Protein AF-A0A6G1VI16-F1 (afdb_monomer_lite)

Sequence (214 aa):
MKAKNKLWDWCLRLEHHLCPDYCGVVDRRRVIAFVLLTLIEILIIPYHFLLFYIMKAWVGMLYNVVHTLALALLMYVVLKRKVVFKTGISLLYILVFVKLAIDSMLCLHYQGDRDNLSVMSNIFIMFILAITAQSQQLNRTAFGFTIALLPVVAVAISHTQISVLFFSIKAVLVGFLMILYVWLYNWEPVIIKELRQPKQMREEGTAHACRPEG

Structure (mmCIF, N/CA/C/O backbone):
data_AF-A0A6G1VI16-F1
#
_entry.id   AF-A0A6G1VI16-F1
#
loop_
_atom_site.group_PDB
_atom_site.id
_atom_site.type_symbol
_atom_site.label_atom_id
_atom_site.label_alt_id
_atom_site.label_comp_id
_atom_site.label_asym_id
_atom_site.label_entity_id
_atom_site.label_seq_id
_atom_site.pdbx_PDB_ins_code
_atom_site.Cartn_x
_atom_site.Cartn_y
_atom_site.Cartn_z
_atom_site.occupancy
_atom_site.B_iso_or_equiv
_atom_site.auth_seq_id
_atom_site.auth_comp_id
_atom_site.auth_asym_id
_atom_site.auth_atom_id
_atom_site.pdbx_PDB_model_num
ATOM 1 N N . MET A 1 1 ? -33.902 10.279 -3.840 1.00 46.41 1 MET A N 1
ATOM 2 C CA . MET A 1 1 ? -33.399 10.191 -2.444 1.00 46.41 1 MET A CA 1
ATOM 3 C C . MET A 1 1 ? -33.389 8.782 -1.815 1.00 46.41 1 MET A C 1
ATOM 5 O O . MET A 1 1 ? -32.808 8.635 -0.752 1.00 46.41 1 MET A O 1
ATOM 9 N N . LYS A 1 2 ? -33.926 7.719 -2.444 1.00 50.53 2 LYS A N 1
ATOM 10 C CA . LYS A 1 2 ? -34.078 6.380 -1.818 1.00 50.53 2 LYS A CA 1
ATOM 11 C C . LYS A 1 2 ? -32.814 5.488 -1.815 1.00 50.53 2 LYS A C 1
ATOM 13 O O . LYS A 1 2 ? -32.687 4.611 -0.969 1.00 50.53 2 LYS A O 1
ATOM 18 N N . ALA A 1 3 ? -31.866 5.714 -2.730 1.00 54.22 3 ALA A N 1
ATOM 19 C CA . ALA A 1 3 ? -30.634 4.916 -2.835 1.00 54.22 3 ALA A CA 1
ATOM 20 C C . ALA A 1 3 ? -29.579 5.260 -1.764 1.00 54.22 3 ALA A C 1
ATOM 22 O O . ALA A 1 3 ? -28.813 4.390 -1.357 1.00 54.22 3 ALA A O 1
ATOM 23 N N . LYS A 1 4 ? -29.582 6.507 -1.264 1.00 53.50 4 LYS A N 1
ATOM 24 C CA . LYS A 1 4 ? -28.600 7.002 -0.283 1.00 53.50 4 LYS A CA 1
ATOM 25 C C . LYS A 1 4 ? -28.688 6.252 1.058 1.00 53.50 4 LYS A C 1
ATOM 27 O O . LYS A 1 4 ? -27.658 6.009 1.673 1.00 53.50 4 LYS A O 1
ATOM 32 N N . ASN A 1 5 ? -29.884 5.792 1.446 1.00 66.00 5 ASN A N 1
ATOM 33 C CA . ASN A 1 5 ? -30.083 5.019 2.680 1.00 66.00 5 ASN A CA 1
ATOM 34 C C . ASN A 1 5 ? -29.615 3.559 2.574 1.00 66.00 5 ASN A C 1
ATOM 36 O O . ASN A 1 5 ? -29.102 3.022 3.545 1.00 66.00 5 ASN A O 1
ATOM 40 N N . LYS A 1 6 ? -29.735 2.907 1.408 1.00 74.75 6 LYS A N 1
ATOM 41 C CA . LYS A 1 6 ? -29.395 1.475 1.276 1.00 74.75 6 LYS A CA 1
ATOM 42 C C . LYS A 1 6 ? -27.896 1.194 1.371 1.00 74.75 6 LYS A C 1
ATOM 44 O O . LYS A 1 6 ? -27.511 0.176 1.938 1.00 74.75 6 LYS A O 1
ATOM 49 N N . LEU A 1 7 ? -27.074 2.071 0.793 1.00 69.94 7 LEU A N 1
ATOM 50 C CA . LEU A 1 7 ? -25.612 1.960 0.825 1.00 69.94 7 LEU A CA 1
ATOM 51 C C . LEU A 1 7 ? -25.086 2.205 2.243 1.00 69.94 7 LEU A C 1
ATOM 53 O O . LEU A 1 7 ? -24.240 1.463 2.733 1.00 69.94 7 LEU A O 1
ATOM 57 N N . TRP A 1 8 ? -25.663 3.201 2.917 1.00 73.50 8 TRP A N 1
ATOM 58 C CA . TRP A 1 8 ? -25.349 3.521 4.303 1.00 73.50 8 TRP A CA 1
ATOM 59 C C . TRP A 1 8 ? -25.714 2.377 5.258 1.00 73.50 8 TRP A C 1
ATOM 61 O O . TRP A 1 8 ? -24.870 1.941 6.035 1.00 73.50 8 TRP A O 1
ATOM 71 N N . ASP A 1 9 ? -26.912 1.805 5.121 1.00 79.25 9 ASP A N 1
ATOM 72 C CA . ASP A 1 9 ? -27.338 0.621 5.878 1.00 79.25 9 ASP A CA 1
ATOM 73 C C . ASP A 1 9 ? -26.429 -0.592 5.652 1.00 79.25 9 ASP A C 1
ATOM 75 O O . ASP A 1 9 ? -26.193 -1.384 6.563 1.00 79.25 9 ASP A O 1
ATOM 79 N N . TRP A 1 10 ? -25.933 -0.772 4.427 1.00 77.88 10 TRP A N 1
ATOM 80 C CA . TRP A 1 10 ? -24.995 -1.845 4.112 1.00 77.88 10 TRP A CA 1
ATOM 81 C C . TRP A 1 10 ? -23.644 -1.644 4.795 1.00 77.88 10 TRP A C 1
ATOM 83 O O . TRP A 1 10 ? -23.128 -2.598 5.373 1.00 77.88 10 TRP A O 1
ATOM 93 N N . CYS A 1 11 ? -23.109 -0.420 4.787 1.00 70.94 11 CYS A N 1
ATOM 94 C CA . CYS A 1 11 ? -21.898 -0.088 5.537 1.00 70.94 11 CYS A CA 1
ATOM 95 C C . CYS A 1 11 ? -22.078 -0.324 7.039 1.00 70.94 11 CYS A C 1
ATOM 97 O O . CYS A 1 11 ? -21.222 -0.962 7.639 1.00 70.94 11 CYS A O 1
ATOM 99 N N . LEU A 1 12 ? -23.196 0.115 7.628 1.00 74.19 12 LEU A N 1
ATOM 100 C CA . LEU A 1 12 ? -23.472 -0.076 9.057 1.00 74.19 12 LEU A CA 1
ATOM 101 C C . LEU A 1 12 ? -23.580 -1.559 9.433 1.00 74.19 12 LEU A C 1
ATOM 103 O O . LEU A 1 12 ? -23.006 -1.992 10.429 1.00 74.19 12 LEU A O 1
ATOM 107 N N . ARG A 1 13 ? -24.269 -2.368 8.617 1.00 80.06 13 ARG A N 1
ATOM 108 C CA . ARG A 1 13 ? -24.337 -3.823 8.834 1.00 80.06 13 ARG A CA 1
ATOM 109 C C . ARG A 1 13 ? -22.973 -4.492 8.698 1.00 80.06 13 ARG A C 1
ATOM 111 O O . ARG A 1 13 ? -22.668 -5.397 9.469 1.00 80.06 13 ARG A O 1
ATOM 118 N N . LEU A 1 14 ? -22.163 -4.065 7.730 1.00 78.25 14 LEU A N 1
ATOM 119 C CA . LEU A 1 14 ? -20.817 -4.597 7.528 1.00 78.25 14 LEU A CA 1
ATOM 120 C C . LEU A 1 14 ? -19.890 -4.230 8.696 1.00 78.25 14 LEU A C 1
ATOM 122 O O . LEU A 1 14 ? -19.159 -5.089 9.177 1.00 78.25 14 LEU A O 1
ATOM 126 N N . GLU A 1 15 ? -19.962 -2.989 9.175 1.00 74.62 15 GLU A N 1
ATOM 127 C CA . GLU A 1 15 ? -19.240 -2.507 10.356 1.00 74.62 15 GLU A CA 1
ATOM 128 C C . GLU A 1 15 ? -19.598 -3.336 11.592 1.00 74.62 15 GLU A C 1
ATOM 130 O O . GLU A 1 15 ? -18.706 -3.894 12.227 1.00 74.62 15 GLU A O 1
ATOM 135 N N . HIS A 1 16 ? -20.893 -3.510 11.869 1.00 76.12 16 HIS A N 1
ATOM 136 C CA . HIS A 1 16 ? -21.366 -4.283 13.018 1.00 76.12 16 HIS A CA 1
ATOM 137 C C . HIS A 1 16 ? -21.016 -5.776 12.917 1.00 76.12 16 HIS A C 1
ATOM 139 O O . HIS A 1 16 ? -20.741 -6.438 13.915 1.00 76.12 16 HIS A O 1
ATOM 145 N N . HIS A 1 17 ? -20.984 -6.327 11.699 1.00 78.62 17 HIS A N 1
ATOM 146 C CA . HIS A 1 17 ? -20.563 -7.710 11.478 1.00 78.62 17 HIS A CA 1
ATOM 147 C C . HIS A 1 17 ? -19.061 -7.900 11.711 1.00 78.62 17 HIS A C 1
ATOM 149 O O . HIS A 1 17 ? -18.672 -8.903 12.308 1.00 78.62 17 HIS A O 1
ATOM 155 N N . LEU A 1 18 ? -18.221 -6.966 11.254 1.00 72.44 18 LEU A N 1
ATOM 156 C CA . LEU A 1 18 ? -16.759 -7.045 11.371 1.00 72.44 18 LEU A CA 1
ATOM 157 C C . LEU A 1 18 ? -16.252 -6.709 12.783 1.00 72.44 18 LEU A C 1
ATOM 159 O O . LEU A 1 18 ? -15.295 -7.334 13.241 1.00 72.44 18 LEU A O 1
ATOM 163 N N . CYS A 1 19 ? -16.900 -5.767 13.469 1.00 68.31 19 CYS A N 1
ATOM 164 C CA . CYS A 1 19 ? -16.563 -5.309 14.816 1.00 68.31 19 CYS A CA 1
ATOM 165 C C . CYS A 1 19 ? -17.825 -5.291 15.702 1.00 68.31 19 CYS A C 1
ATOM 167 O O . CYS A 1 19 ? -18.459 -4.242 15.820 1.00 68.31 19 CYS A O 1
ATOM 169 N N . PRO A 1 20 ? -18.196 -6.428 16.326 1.00 64.44 20 PRO A N 1
ATOM 170 C CA . PRO A 1 20 ? -19.338 -6.477 17.241 1.00 64.44 20 PRO A CA 1
ATOM 171 C C . PRO A 1 20 ? -19.084 -5.672 18.527 1.00 64.44 20 PRO A C 1
ATOM 173 O O . PRO A 1 20 ? -19.964 -4.943 18.975 1.00 64.44 20 PRO A O 1
ATOM 176 N N . ASP A 1 21 ? -17.857 -5.726 19.053 1.00 61.97 21 ASP A N 1
ATOM 177 C CA . ASP A 1 21 ? -17.433 -5.032 20.275 1.00 61.97 21 ASP A CA 1
ATOM 178 C C . ASP A 1 21 ? -16.697 -3.733 19.915 1.00 61.97 21 ASP A C 1
ATOM 180 O O . ASP A 1 21 ? -15.473 -3.625 19.986 1.00 61.97 21 ASP A O 1
ATOM 184 N N . TYR A 1 22 ? -17.440 -2.756 19.399 1.00 61.38 22 TYR A N 1
ATOM 185 C CA . TYR A 1 22 ? -16.880 -1.487 18.940 1.00 61.38 22 TYR A CA 1
ATOM 186 C C . TYR A 1 22 ? -16.333 -0.656 20.118 1.00 61.38 22 TYR A C 1
ATOM 188 O O . TYR A 1 22 ? -17.096 -0.226 20.981 1.00 61.38 22 TYR A O 1
ATOM 196 N N . CYS A 1 23 ? -15.025 -0.368 20.129 1.00 58.72 23 CYS A N 1
ATOM 197 C CA . CYS A 1 23 ? -14.356 0.308 21.252 1.00 58.72 23 CYS A CA 1
ATOM 198 C C . CYS A 1 23 ? -13.866 1.743 20.966 1.00 58.72 23 CYS A C 1
ATOM 200 O O . CYS A 1 23 ? -13.265 2.355 21.847 1.00 58.72 23 CYS A O 1
ATOM 202 N N . GLY A 1 24 ? -14.101 2.324 19.779 1.00 71.25 24 GLY A N 1
ATOM 203 C CA . GLY A 1 24 ? -13.793 3.744 19.543 1.00 71.25 24 GLY A CA 1
ATOM 204 C C . GLY A 1 24 ? -13.399 4.139 18.117 1.00 71.25 24 GLY A C 1
ATOM 205 O O . GLY A 1 24 ? -13.547 3.394 17.151 1.00 71.25 24 GLY A O 1
ATOM 206 N N . VAL A 1 25 ? -12.873 5.364 17.980 1.00 74.12 25 VAL A N 1
ATOM 207 C CA . VAL A 1 25 ? -12.578 6.025 16.688 1.00 74.12 25 VAL A CA 1
ATOM 208 C C . VAL A 1 25 ? -11.552 5.260 15.836 1.00 74.12 25 VAL A C 1
ATOM 210 O O . VAL A 1 25 ? -11.606 5.320 14.606 1.00 74.12 25 VAL A O 1
ATOM 213 N N . VAL A 1 26 ? -10.621 4.535 16.463 1.00 75.81 26 VAL A N 1
ATOM 214 C CA . VAL A 1 26 ? -9.567 3.782 15.759 1.00 75.81 26 VAL A CA 1
ATOM 215 C C . VAL A 1 26 ? -10.147 2.584 15.001 1.00 75.81 26 VAL A C 1
ATOM 217 O O . VAL A 1 26 ? -9.768 2.360 13.851 1.00 75.81 26 VAL A O 1
ATOM 220 N N . ASP A 1 27 ? -11.101 1.853 15.581 1.00 77.62 27 ASP A N 1
ATOM 221 C CA . ASP A 1 27 ? -11.707 0.686 14.928 1.00 77.62 27 ASP A CA 1
ATOM 222 C C . ASP A 1 27 ? -12.559 1.083 13.720 1.00 77.62 27 ASP A C 1
ATOM 224 O O . ASP A 1 27 ? -12.454 0.462 12.661 1.00 77.62 27 ASP A O 1
ATOM 228 N N . ARG A 1 28 ? -13.266 2.215 13.797 1.00 78.50 28 ARG A N 1
ATOM 229 C CA . ARG A 1 28 ? -13.963 2.796 12.638 1.00 78.50 28 ARG A CA 1
ATOM 230 C C . ARG A 1 28 ? -13.025 3.102 11.479 1.00 78.50 28 ARG A C 1
ATOM 232 O O . ARG A 1 28 ? -13.334 2.807 10.326 1.00 78.50 28 ARG A O 1
ATOM 239 N N . ARG A 1 29 ? -11.854 3.680 11.773 1.00 83.12 29 ARG A N 1
ATOM 240 C CA . ARG A 1 29 ? -10.831 3.959 10.752 1.00 83.12 29 ARG A CA 1
ATOM 241 C C . ARG A 1 29 ? -10.332 2.670 10.100 1.00 83.12 29 ARG A C 1
ATOM 243 O O . ARG A 1 29 ? -10.111 2.672 8.893 1.00 83.12 29 ARG A O 1
ATOM 250 N N . ARG A 1 30 ? -10.194 1.579 10.864 1.00 87.50 30 ARG A N 1
ATOM 251 C CA . ARG A 1 30 ? -9.801 0.260 10.336 1.00 87.50 30 ARG A CA 1
ATOM 252 C C . ARG A 1 30 ? -10.874 -0.323 9.415 1.00 87.50 30 ARG A C 1
ATOM 254 O O . ARG A 1 30 ? -10.527 -0.803 8.342 1.00 87.50 30 ARG A O 1
ATOM 261 N N . VAL A 1 31 ? -12.155 -0.241 9.785 1.00 85.50 31 VAL A N 1
ATOM 262 C CA . VAL A 1 31 ? -13.273 -0.712 8.942 1.00 85.50 31 VAL A CA 1
ATOM 263 C C . VAL A 1 31 ? -13.347 0.070 7.634 1.00 85.50 31 VAL A C 1
ATOM 265 O O . VAL A 1 31 ? -13.375 -0.530 6.561 1.00 85.50 31 VAL A O 1
ATOM 268 N N . ILE A 1 32 ? -13.308 1.404 7.702 1.00 85.56 32 ILE A N 1
ATOM 269 C CA . ILE A 1 32 ? -13.338 2.259 6.507 1.00 85.56 32 ILE A CA 1
ATOM 270 C C . ILE A 1 32 ? -12.142 1.955 5.597 1.00 85.56 32 ILE A C 1
ATOM 272 O O . ILE A 1 32 ? -12.316 1.789 4.391 1.00 85.56 32 ILE A O 1
ATOM 276 N N . ALA A 1 33 ? -10.939 1.843 6.165 1.00 88.31 33 ALA A N 1
ATOM 277 C CA . ALA A 1 33 ? -9.745 1.533 5.390 1.00 88.31 33 ALA A CA 1
ATOM 278 C C . ALA A 1 33 ? -9.799 0.140 4.760 1.00 88.31 33 ALA A C 1
ATOM 280 O O . ALA A 1 33 ? -9.419 0.002 3.605 1.00 88.31 33 ALA A O 1
ATOM 281 N N . PHE A 1 34 ? -10.313 -0.867 5.474 1.00 89.88 34 PHE A N 1
ATOM 282 C CA . PHE A 1 34 ? -10.515 -2.207 4.926 1.00 89.88 34 PHE A CA 1
ATOM 283 C C . PHE A 1 34 ? -11.408 -2.161 3.685 1.00 89.88 34 PHE A C 1
ATOM 285 O O . PHE A 1 34 ? -11.000 -2.605 2.619 1.00 89.88 34 PHE A O 1
ATOM 292 N N . VAL A 1 35 ? -12.590 -1.548 3.797 1.00 88.31 35 VAL A N 1
ATOM 293 C CA . VAL A 1 35 ? -13.549 -1.464 2.686 1.00 88.31 35 VAL A CA 1
ATOM 294 C C . VAL A 1 35 ? -12.960 -0.709 1.495 1.00 88.31 35 VAL A C 1
ATOM 296 O O . VAL A 1 35 ? -13.017 -1.201 0.369 1.00 88.31 35 VAL A O 1
ATOM 299 N N . LEU A 1 36 ? -12.380 0.472 1.727 1.00 89.00 36 LEU A N 1
ATOM 300 C CA . LEU A 1 36 ? -11.823 1.294 0.652 1.00 89.00 36 LEU A CA 1
ATOM 301 C C . LEU A 1 36 ? -10.627 0.623 -0.021 1.00 89.00 36 LEU A C 1
ATOM 303 O O . LEU A 1 36 ? -10.551 0.622 -1.246 1.00 89.00 36 LEU A O 1
ATOM 307 N N . LEU A 1 37 ? -9.719 0.026 0.752 1.00 91.38 37 LEU A N 1
ATOM 308 C CA . LEU A 1 37 ? -8.539 -0.624 0.196 1.00 91.38 37 LEU A CA 1
ATOM 309 C C . LEU A 1 37 ? -8.913 -1.874 -0.605 1.00 91.38 37 LEU A C 1
ATOM 311 O O . LEU A 1 37 ? -8.389 -2.075 -1.695 1.00 91.38 37 LEU A O 1
ATOM 315 N N . THR A 1 38 ? -9.874 -2.670 -0.128 1.00 90.38 38 THR A N 1
ATOM 316 C CA . THR A 1 38 ? -10.411 -3.792 -0.906 1.00 90.38 38 THR A CA 1
ATOM 317 C C . THR A 1 38 ? -11.058 -3.317 -2.210 1.00 90.38 38 THR A C 1
ATOM 319 O O . THR A 1 38 ? -10.834 -3.930 -3.250 1.00 90.38 38 THR A O 1
ATOM 322 N N . LEU A 1 39 ? -11.839 -2.231 -2.189 1.00 90.06 39 LEU A N 1
ATOM 323 C CA . LEU A 1 39 ? -12.447 -1.677 -3.406 1.00 90.06 39 LEU A CA 1
ATOM 324 C C . LEU A 1 39 ? -11.392 -1.197 -4.406 1.00 90.06 39 LEU A C 1
ATOM 326 O O . LEU A 1 39 ? -11.505 -1.486 -5.596 1.00 90.06 39 LEU A O 1
ATOM 330 N N . ILE A 1 40 ? -10.364 -0.497 -3.924 1.00 91.19 40 ILE A N 1
ATOM 331 C CA . ILE A 1 40 ? -9.232 -0.060 -4.745 1.00 91.19 40 ILE A CA 1
ATOM 332 C C . ILE A 1 40 ? -8.547 -1.274 -5.382 1.00 91.19 40 ILE A C 1
ATOM 334 O O . ILE A 1 40 ? -8.348 -1.287 -6.593 1.00 91.19 40 ILE A O 1
ATOM 338 N N . GLU A 1 41 ? -8.259 -2.325 -4.613 1.00 92.75 41 GLU A N 1
ATOM 339 C CA . GLU A 1 41 ? -7.639 -3.543 -5.143 1.00 92.75 41 GLU A CA 1
ATOM 340 C C . GLU A 1 41 ? -8.494 -4.223 -6.218 1.00 92.75 41 GLU A C 1
ATOM 342 O O . GLU A 1 41 ? -7.975 -4.599 -7.268 1.00 92.75 41 GLU A O 1
ATOM 347 N N . ILE A 1 42 ? -9.811 -4.318 -6.013 1.00 90.62 42 ILE A N 1
ATOM 348 C CA . ILE A 1 42 ? -10.741 -4.885 -7.004 1.00 90.62 42 ILE A CA 1
ATOM 349 C C . ILE A 1 42 ? -10.702 -4.104 -8.329 1.00 90.62 42 ILE A C 1
ATOM 351 O O . ILE A 1 42 ? -10.861 -4.708 -9.387 1.00 90.62 42 ILE A O 1
ATOM 355 N N . LEU A 1 43 ? -10.469 -2.787 -8.295 1.00 90.44 43 LEU A N 1
ATOM 356 C CA . LEU A 1 43 ? -10.331 -1.953 -9.496 1.00 90.44 43 LEU A CA 1
ATOM 357 C C . LEU A 1 43 ? -8.933 -2.045 -10.127 1.00 90.44 43 LEU A C 1
ATOM 359 O O . LEU A 1 43 ? -8.801 -2.043 -11.349 1.00 90.44 43 LEU A O 1
ATOM 363 N N . ILE A 1 44 ? -7.884 -2.138 -9.310 1.00 89.81 44 ILE A N 1
ATOM 364 C CA . ILE A 1 44 ? -6.487 -2.142 -9.761 1.00 89.81 44 ILE A CA 1
ATOM 365 C C . ILE A 1 44 ? -6.071 -3.496 -10.354 1.00 89.81 44 ILE A C 1
ATOM 367 O O . ILE A 1 44 ? -5.280 -3.536 -11.300 1.00 89.81 44 ILE A O 1
ATOM 371 N N . ILE A 1 45 ? -6.581 -4.611 -9.827 1.00 92.06 45 ILE A N 1
ATOM 372 C CA . ILE A 1 45 ? -6.299 -5.966 -10.328 1.00 92.06 45 ILE A CA 1
ATOM 373 C C . ILE A 1 45 ? -6.605 -6.127 -11.830 1.00 92.06 45 ILE A C 1
ATOM 375 O O . ILE A 1 45 ? -5.702 -6.552 -12.556 1.00 92.06 45 ILE A O 1
ATOM 379 N N . PRO A 1 46 ? -7.809 -5.797 -12.346 1.00 90.56 46 PRO A N 1
ATOM 380 C CA . PRO A 1 46 ? -8.108 -5.944 -13.770 1.00 90.56 46 PRO A CA 1
ATOM 381 C C . PRO A 1 46 ? -7.261 -5.010 -14.639 1.00 90.56 46 PRO A C 1
ATOM 383 O O . PRO A 1 46 ? -6.850 -5.404 -15.729 1.00 90.56 46 PRO A O 1
ATOM 386 N N . TYR A 1 47 ? -6.933 -3.813 -14.142 1.00 88.75 47 TYR A N 1
ATOM 387 C CA . TYR A 1 47 ? -6.000 -2.912 -14.817 1.00 88.75 47 TYR A CA 1
ATOM 388 C C . TYR A 1 47 ? -4.614 -3.556 -14.993 1.00 88.75 47 TYR A C 1
ATOM 390 O O . TYR A 1 47 ? -4.094 -3.582 -16.106 1.00 88.75 47 TYR A O 1
ATOM 398 N N . HIS A 1 48 ? -4.049 -4.157 -13.937 1.00 87.94 48 HIS A N 1
ATOM 399 C CA . HIS A 1 48 ? -2.757 -4.853 -14.020 1.00 87.94 48 HIS A CA 1
ATOM 400 C C . HIS A 1 48 ? -2.814 -6.091 -14.922 1.00 87.94 48 HIS A C 1
ATOM 402 O O . HIS A 1 48 ? -1.857 -6.364 -15.641 1.00 87.94 48 HIS A O 1
ATOM 408 N N . PHE A 1 49 ? -3.941 -6.813 -14.949 1.00 88.31 49 PHE A N 1
ATOM 409 C CA . PHE A 1 49 ? -4.138 -7.918 -15.892 1.00 88.31 49 PHE A CA 1
ATOM 410 C C . PHE A 1 49 ? -4.046 -7.436 -17.338 1.00 88.31 49 PHE A C 1
ATOM 412 O O . PHE A 1 49 ? -3.307 -8.021 -18.126 1.00 88.31 49 PHE A O 1
ATOM 419 N N . LEU A 1 50 ? -4.759 -6.358 -17.675 1.00 88.38 50 LEU A N 1
ATOM 420 C CA . LEU A 1 50 ? -4.725 -5.773 -19.013 1.00 88.38 50 LEU A CA 1
ATOM 421 C C . LEU A 1 50 ? -3.312 -5.287 -19.367 1.00 88.38 50 LEU A C 1
ATOM 423 O O . LEU A 1 50 ? -2.812 -5.570 -20.454 1.00 88.38 50 LEU A O 1
ATOM 427 N N . LEU A 1 51 ? -2.656 -4.596 -18.433 1.00 86.06 51 LEU A N 1
ATOM 428 C CA . LEU A 1 51 ? -1.319 -4.044 -18.618 1.00 86.06 51 LEU A CA 1
ATOM 429 C C . LEU A 1 51 ? -0.281 -5.146 -18.884 1.00 86.06 51 LEU A C 1
ATOM 431 O O . LEU A 1 51 ? 0.413 -5.102 -19.900 1.00 86.06 51 LEU A O 1
ATOM 435 N N . PHE A 1 52 ? -0.215 -6.184 -18.045 1.00 87.19 52 PHE A N 1
ATOM 436 C CA . PHE A 1 52 ? 0.718 -7.297 -18.252 1.00 87.19 52 PHE A CA 1
ATOM 437 C C . PHE A 1 52 ? 0.385 -8.139 -19.489 1.00 87.19 52 PHE A C 1
ATOM 439 O O . PHE A 1 52 ? 1.302 -8.646 -20.139 1.00 87.19 52 PHE A O 1
ATOM 446 N N . TYR A 1 53 ? -0.897 -8.252 -19.851 1.00 87.12 53 TYR A N 1
ATOM 447 C CA . TYR A 1 53 ? -1.318 -8.900 -21.091 1.00 87.12 53 TYR A CA 1
ATOM 448 C C . TYR A 1 53 ? -0.791 -8.155 -22.327 1.00 87.12 53 TYR A C 1
ATOM 450 O O . TYR A 1 53 ? -0.176 -8.773 -23.197 1.00 87.12 53 TYR A O 1
ATOM 458 N N . ILE A 1 54 ? -0.951 -6.826 -22.379 1.00 87.31 54 ILE A N 1
ATOM 459 C CA . ILE A 1 54 ? -0.446 -5.982 -23.478 1.00 87.31 54 ILE A CA 1
ATOM 460 C C . ILE A 1 54 ? 1.084 -6.059 -23.566 1.00 87.31 54 ILE A C 1
ATOM 462 O O . ILE A 1 54 ? 1.636 -6.181 -24.660 1.00 87.31 54 ILE A O 1
ATOM 466 N N . MET A 1 55 ? 1.774 -6.054 -22.422 1.00 83.94 55 MET A N 1
ATOM 467 C CA . MET A 1 55 ? 3.236 -6.169 -22.362 1.00 83.94 55 MET A CA 1
ATOM 468 C C . MET A 1 55 ? 3.763 -7.590 -22.622 1.00 83.94 55 MET A C 1
ATOM 470 O O . MET A 1 55 ? 4.976 -7.789 -22.631 1.00 83.94 55 MET A O 1
ATOM 474 N N . LYS A 1 56 ? 2.889 -8.590 -22.821 1.00 85.69 56 LYS A N 1
ATOM 475 C CA . LYS A 1 56 ? 3.253 -10.017 -22.950 1.00 85.69 56 LYS A CA 1
ATOM 476 C C . LYS A 1 56 ? 4.124 -10.525 -21.786 1.00 85.69 56 LYS A C 1
ATOM 478 O O . LYS A 1 56 ? 4.935 -11.438 -21.947 1.00 85.69 56 LYS A O 1
ATOM 483 N N . ALA A 1 57 ? 3.947 -9.945 -20.600 1.00 86.19 57 ALA A N 1
ATOM 484 C CA . ALA A 1 57 ? 4.721 -10.242 -19.401 1.00 86.19 57 ALA A CA 1
ATOM 485 C C . ALA A 1 57 ? 4.047 -11.363 -18.593 1.00 86.19 57 ALA A C 1
ATOM 487 O O . ALA A 1 57 ? 3.296 -11.122 -17.646 1.00 86.19 57 ALA A O 1
ATOM 488 N N . TRP A 1 58 ? 4.321 -12.615 -18.969 1.00 86.81 58 TRP A N 1
ATOM 489 C CA . TRP A 1 58 ? 3.712 -13.803 -18.352 1.00 86.81 58 TRP A CA 1
ATOM 490 C C . TRP A 1 58 ? 3.977 -13.924 -16.848 1.00 86.81 58 TRP A C 1
ATOM 492 O O . TRP A 1 58 ? 3.091 -14.330 -16.097 1.00 86.81 58 TRP A O 1
ATOM 502 N N . VAL A 1 59 ? 5.169 -13.524 -16.395 1.00 87.75 59 VAL A N 1
ATOM 503 C CA . VAL A 1 59 ? 5.531 -13.535 -14.970 1.00 87.75 59 VAL A CA 1
ATOM 504 C C . VAL A 1 59 ? 4.664 -12.545 -14.184 1.00 87.75 59 VAL A C 1
ATOM 506 O O . VAL A 1 59 ? 4.104 -12.913 -13.154 1.00 87.75 59 VAL A O 1
ATOM 509 N N . GLY A 1 60 ? 4.472 -11.324 -14.698 1.00 87.31 60 GLY A N 1
ATOM 510 C CA . GLY A 1 60 ? 3.592 -10.323 -14.081 1.00 87.31 60 GLY A CA 1
ATOM 511 C C . GLY A 1 60 ? 2.132 -10.783 -14.009 1.00 87.31 60 GLY A C 1
ATOM 512 O O . GLY A 1 60 ? 1.474 -10.617 -12.982 1.00 87.31 60 GLY A O 1
ATOM 513 N N . MET A 1 61 ? 1.641 -11.463 -15.053 1.00 88.69 61 MET A N 1
ATOM 514 C CA . MET A 1 61 ? 0.303 -12.068 -15.031 1.00 88.69 61 MET A CA 1
ATOM 515 C C . MET A 1 61 ? 0.154 -13.124 -13.931 1.00 88.69 61 MET A C 1
ATOM 517 O O . MET A 1 61 ? -0.848 -13.111 -13.217 1.00 88.69 61 MET A O 1
ATOM 521 N N . LEU A 1 62 ? 1.140 -14.013 -13.761 1.00 91.38 62 LEU A N 1
ATOM 522 C CA . LEU A 1 62 ? 1.117 -15.033 -12.709 1.00 91.38 62 LEU A CA 1
ATOM 523 C C . LEU A 1 62 ? 1.037 -14.390 -11.315 1.00 91.38 62 LEU A C 1
ATOM 525 O O . LEU A 1 62 ? 0.200 -14.789 -10.506 1.00 91.38 62 LEU A O 1
ATOM 529 N N . TYR A 1 63 ? 1.853 -13.364 -11.050 1.00 92.06 63 TYR A N 1
ATOM 530 C CA . TYR A 1 63 ? 1.806 -12.627 -9.784 1.00 92.06 63 TYR A CA 1
ATOM 531 C C . TYR A 1 63 ? 0.436 -11.997 -9.536 1.00 92.06 63 TYR A C 1
ATOM 533 O O . TYR A 1 63 ? -0.086 -12.095 -8.426 1.00 92.06 63 TYR A O 1
ATOM 541 N N . ASN A 1 64 ? -0.187 -11.418 -10.563 1.00 92.44 64 ASN A N 1
ATOM 542 C CA . ASN A 1 64 ? -1.508 -10.816 -10.416 1.00 92.44 64 ASN A CA 1
ATOM 543 C C . ASN A 1 64 ? -2.606 -11.868 -10.149 1.00 92.44 64 ASN A C 1
ATOM 545 O O . ASN A 1 64 ? -3.505 -11.624 -9.342 1.00 92.44 64 ASN A O 1
ATOM 549 N N . VAL A 1 65 ? -2.513 -13.068 -10.743 1.00 93.69 65 VAL A N 1
ATOM 550 C CA . VAL A 1 65 ? -3.395 -14.209 -10.413 1.00 93.69 65 VAL A CA 1
ATOM 551 C C . VAL A 1 65 ? -3.210 -14.627 -8.955 1.00 93.69 65 VAL A C 1
ATOM 553 O O . VAL A 1 65 ? -4.191 -14.717 -8.217 1.00 93.69 65 VAL A O 1
ATOM 556 N N . VAL A 1 66 ? -1.966 -14.845 -8.520 1.00 95.38 66 VAL A N 1
ATOM 557 C CA . VAL A 1 66 ? -1.650 -15.252 -7.141 1.00 95.38 66 VAL A CA 1
ATOM 558 C C . VAL A 1 66 ? -2.150 -14.210 -6.141 1.00 95.38 66 VAL A C 1
ATOM 560 O O . VAL A 1 66 ? -2.791 -14.566 -5.153 1.00 95.38 66 VAL A O 1
ATOM 563 N N . HIS A 1 67 ? -1.936 -12.924 -6.422 1.00 95.00 67 HIS A N 1
ATOM 564 C CA . HIS A 1 67 ? -2.433 -11.824 -5.599 1.00 95.00 67 HIS A CA 1
ATOM 565 C C . HIS A 1 67 ? -3.961 -11.806 -5.517 1.00 95.00 67 HIS A C 1
ATOM 567 O O . HIS A 1 67 ? -4.521 -11.644 -4.435 1.00 95.00 67 HIS A O 1
ATOM 573 N N . THR A 1 68 ? -4.648 -12.033 -6.638 1.00 95.12 68 THR A N 1
ATOM 574 C CA . THR A 1 68 ? -6.117 -12.102 -6.680 1.00 95.12 68 THR A CA 1
ATOM 575 C C . THR A 1 68 ? -6.644 -13.250 -5.820 1.00 95.12 68 THR A C 1
ATOM 577 O O . THR A 1 68 ? -7.586 -13.065 -5.049 1.00 95.12 68 THR A O 1
ATOM 580 N N . LEU A 1 69 ? -6.017 -14.428 -5.903 1.00 96.38 69 LEU A N 1
ATOM 581 C CA . LEU A 1 69 ? -6.373 -15.584 -5.077 1.00 96.38 69 LEU A CA 1
ATOM 582 C C . LEU A 1 69 ? -6.115 -15.318 -3.588 1.00 96.38 69 LEU A C 1
ATOM 584 O O . LEU A 1 69 ? -6.970 -15.618 -2.754 1.00 96.38 69 LEU A O 1
ATOM 588 N N . ALA A 1 70 ? -4.974 -14.713 -3.253 1.00 96.25 70 ALA A N 1
ATOM 589 C CA . ALA A 1 70 ? -4.636 -14.337 -1.884 1.00 96.25 70 ALA A CA 1
ATOM 590 C C . ALA A 1 70 ? -5.622 -13.304 -1.314 1.00 96.25 70 ALA A C 1
ATOM 592 O O . ALA A 1 70 ? -6.084 -13.459 -0.182 1.00 96.25 70 ALA A O 1
ATOM 593 N N . LEU A 1 71 ? -6.009 -12.299 -2.108 1.00 95.81 71 LEU A N 1
ATOM 594 C CA . LEU A 1 71 ? -7.019 -11.313 -1.728 1.00 95.81 71 LEU A CA 1
ATOM 595 C C . LEU A 1 71 ? -8.378 -11.980 -1.502 1.00 95.81 71 LEU A C 1
ATOM 597 O O . LEU A 1 71 ? -9.013 -11.735 -0.480 1.00 95.81 71 LEU A O 1
ATOM 601 N N . ALA A 1 72 ? -8.817 -12.855 -2.409 1.00 95.31 72 ALA A N 1
ATOM 602 C CA . ALA A 1 72 ? -10.085 -13.568 -2.273 1.00 95.31 72 ALA A CA 1
ATOM 603 C C . ALA A 1 72 ? -10.121 -14.442 -1.007 1.00 95.31 72 ALA A C 1
ATOM 605 O O . ALA A 1 72 ? -11.102 -14.408 -0.259 1.00 95.31 72 ALA A O 1
ATOM 606 N N . LEU A 1 73 ? -9.036 -15.173 -0.725 1.00 96.00 73 LEU A N 1
ATOM 607 C CA . LEU A 1 73 ? -8.896 -15.973 0.492 1.00 96.00 73 LEU A CA 1
ATOM 608 C C . LEU A 1 73 ? -8.931 -15.096 1.747 1.00 96.00 73 LEU A C 1
ATOM 610 O O . LEU A 1 73 ? -9.639 -15.415 2.703 1.00 96.00 73 LEU A O 1
ATOM 614 N N . LEU A 1 74 ? -8.201 -13.979 1.743 1.00 94.88 74 LEU A N 1
ATOM 615 C CA . LEU A 1 74 ? -8.185 -13.037 2.856 1.00 94.88 74 LEU A CA 1
ATOM 616 C C . LEU A 1 74 ? -9.583 -12.465 3.115 1.00 94.88 74 LEU A C 1
ATOM 618 O O . LEU A 1 74 ? -10.051 -12.484 4.254 1.00 94.88 74 LEU A O 1
ATOM 622 N N . MET A 1 75 ? -10.276 -12.021 2.064 1.00 93.25 75 MET A N 1
ATOM 623 C CA . MET A 1 75 ? -11.647 -11.523 2.166 1.00 93.25 75 MET A CA 1
ATOM 624 C C . MET A 1 75 ? -12.579 -12.589 2.733 1.00 93.25 75 MET A C 1
ATOM 626 O O . MET A 1 75 ? -13.354 -12.300 3.642 1.00 93.25 75 MET A O 1
ATOM 630 N N . TYR A 1 76 ? -12.473 -13.833 2.264 1.00 93.44 76 TYR A N 1
ATOM 631 C CA . TYR A 1 76 ? -13.257 -14.945 2.792 1.00 93.44 76 TYR A CA 1
ATOM 632 C C . TYR A 1 76 ? -13.015 -15.161 4.294 1.00 93.44 76 TYR A C 1
ATOM 634 O O . TYR A 1 76 ? -13.965 -15.224 5.076 1.00 93.44 76 TYR A O 1
ATOM 642 N N . VAL A 1 77 ? -11.749 -15.231 4.710 1.00 94.12 77 VAL A N 1
ATOM 643 C CA . VAL A 1 77 ? -11.339 -15.481 6.099 1.00 94.12 77 VAL A CA 1
ATOM 644 C C . VAL A 1 77 ? -11.779 -14.348 7.037 1.00 94.12 77 VAL A C 1
ATOM 646 O O . VAL A 1 77 ? -12.282 -14.624 8.132 1.00 94.12 77 VAL A O 1
ATOM 649 N N . VAL A 1 78 ? -11.675 -13.088 6.601 1.00 91.06 78 VAL A N 1
ATOM 650 C CA . VAL A 1 78 ? -12.122 -11.913 7.370 1.00 91.06 78 VAL A CA 1
ATOM 651 C C . VAL A 1 78 ? -13.649 -11.837 7.447 1.00 91.06 78 VAL A C 1
ATOM 653 O O . VAL A 1 78 ? -14.197 -11.704 8.540 1.00 91.06 78 VAL A O 1
ATOM 656 N N . LEU A 1 79 ? -14.362 -11.998 6.327 1.00 88.69 79 LEU A N 1
ATOM 657 C CA . LEU A 1 79 ? -15.831 -11.929 6.293 1.00 88.69 79 LEU A CA 1
ATOM 658 C C . LEU A 1 79 ? -16.493 -13.074 7.075 1.00 88.69 79 LEU A C 1
ATOM 660 O O . LEU A 1 79 ? -17.550 -12.887 7.680 1.00 88.69 79 LEU A O 1
ATOM 664 N N . LYS A 1 80 ? -15.866 -14.256 7.110 1.00 90.75 80 LYS A N 1
ATOM 665 C CA . LYS A 1 80 ? -16.296 -15.389 7.946 1.00 90.75 80 LYS A CA 1
ATOM 666 C C . LYS A 1 80 ? -15.840 -15.285 9.404 1.00 90.75 80 LYS A C 1
ATOM 668 O O . LYS A 1 80 ? -16.111 -16.213 10.164 1.00 90.75 80 LYS A O 1
ATOM 673 N N . ARG A 1 81 ? -15.167 -14.194 9.798 1.00 85.25 81 ARG A N 1
ATOM 674 C CA . ARG A 1 81 ? -14.621 -13.976 11.149 1.00 85.25 81 ARG A CA 1
ATOM 675 C C . ARG A 1 81 ? -13.748 -15.134 11.644 1.00 85.25 81 ARG A C 1
ATOM 677 O O . ARG A 1 81 ? -13.733 -15.455 12.826 1.00 85.25 81 ARG A O 1
ATOM 684 N N . LYS A 1 82 ? -13.018 -15.788 10.734 1.00 88.00 82 LYS A N 1
ATOM 685 C CA . LYS A 1 82 ? -12.056 -16.847 11.086 1.00 88.00 82 LYS A CA 1
ATOM 686 C C . LYS A 1 82 ? -10.759 -16.275 11.670 1.00 88.00 82 LYS A C 1
ATOM 688 O O . LYS A 1 82 ? -9.987 -17.014 12.268 1.00 88.00 82 LYS A O 1
ATOM 693 N N . VAL A 1 83 ? -10.536 -14.971 11.509 1.00 88.81 83 VAL A N 1
ATOM 694 C CA . VAL A 1 83 ? -9.425 -14.210 12.090 1.00 88.81 83 VAL A CA 1
ATOM 695 C C . VAL A 1 83 ? -9.951 -12.956 12.779 1.00 88.81 83 VAL A C 1
ATOM 697 O O . VAL A 1 83 ? -10.985 -12.412 12.389 1.00 88.81 83 VAL A O 1
ATOM 700 N N . VAL A 1 84 ? -9.206 -12.465 13.772 1.00 87.75 84 VAL A N 1
ATOM 701 C CA . VAL A 1 84 ? -9.469 -11.169 14.413 1.00 87.75 84 VAL A CA 1
ATOM 702 C C . VAL A 1 84 ? -9.380 -10.060 13.363 1.00 87.75 84 VAL A C 1
ATOM 704 O O . VAL A 1 84 ? -8.425 -10.027 12.585 1.00 87.75 84 VAL A O 1
ATOM 707 N N . PHE A 1 85 ? -10.331 -9.120 13.356 1.00 86.50 85 PHE A N 1
ATOM 708 C CA . PHE A 1 85 ? -10.389 -8.059 12.344 1.00 86.50 85 PHE A CA 1
ATOM 709 C C . PHE A 1 85 ? -9.094 -7.232 12.271 1.00 86.50 85 PHE A C 1
ATOM 711 O O . PHE A 1 85 ? -8.595 -6.968 11.179 1.00 86.50 85 PHE A O 1
ATOM 718 N N . LYS A 1 86 ? -8.479 -6.925 13.425 1.00 87.00 86 LYS A N 1
ATOM 719 C CA . LYS A 1 86 ? -7.161 -6.267 13.517 1.00 87.00 86 LYS A CA 1
ATOM 720 C C . LYS A 1 86 ? -6.070 -7.021 12.741 1.00 87.00 86 LYS A C 1
ATOM 722 O O . LYS A 1 86 ? -5.244 -6.399 12.076 1.00 87.00 86 LYS A O 1
ATOM 727 N N . THR A 1 87 ? -6.080 -8.351 12.798 1.00 89.19 87 THR A N 1
ATOM 728 C CA . THR A 1 87 ? -5.176 -9.208 12.017 1.00 89.19 87 THR A CA 1
ATOM 729 C C . THR A 1 87 ? -5.570 -9.219 10.542 1.00 89.19 87 THR A C 1
ATOM 731 O O . THR A 1 87 ? -4.701 -9.154 9.682 1.00 89.19 87 THR A O 1
ATOM 734 N N . GLY A 1 88 ? -6.867 -9.229 10.232 1.00 90.81 88 GLY A N 1
ATOM 735 C CA . GLY A 1 88 ? -7.381 -9.150 8.863 1.00 90.81 88 GLY A CA 1
ATOM 736 C C . GLY A 1 88 ? -6.923 -7.901 8.103 1.00 90.81 88 GLY A C 1
ATOM 737 O O . GLY A 1 88 ? -6.354 -8.020 7.021 1.00 90.81 88 GLY A O 1
ATOM 738 N N . ILE A 1 89 ? -7.108 -6.706 8.681 1.00 91.69 89 ILE A N 1
ATOM 739 C CA . ILE A 1 89 ? -6.646 -5.444 8.070 1.00 91.69 89 ILE A CA 1
ATOM 740 C C . ILE A 1 89 ? -5.117 -5.383 7.967 1.00 91.69 89 ILE A C 1
ATOM 742 O O . ILE A 1 89 ? -4.579 -4.912 6.970 1.00 91.69 89 ILE A O 1
ATOM 746 N N . SER A 1 90 ? -4.408 -5.923 8.962 1.00 93.56 90 SER A N 1
ATOM 747 C CA . SER A 1 90 ? -2.949 -6.043 8.939 1.00 93.56 90 SER A CA 1
ATOM 748 C C . SER A 1 90 ? -2.469 -6.900 7.761 1.00 93.56 90 SER A C 1
ATOM 750 O O . SER A 1 90 ? -1.585 -6.478 7.016 1.00 93.56 90 SER A O 1
ATOM 752 N N . LEU A 1 91 ? -3.094 -8.060 7.538 1.00 94.12 91 LEU A N 1
ATOM 753 C CA . LEU A 1 91 ? -2.804 -8.927 6.395 1.00 94.12 91 LEU A CA 1
ATOM 754 C C . LEU A 1 91 ? -3.142 -8.255 5.061 1.00 94.12 91 LEU A C 1
ATOM 756 O O . LEU A 1 91 ? -2.377 -8.405 4.113 1.00 94.12 91 LEU A O 1
ATOM 760 N N . LEU A 1 92 ? -4.232 -7.482 4.989 1.00 95.06 92 LEU A N 1
ATOM 761 C CA . LEU A 1 92 ? -4.586 -6.730 3.781 1.00 95.06 92 LEU A CA 1
ATOM 762 C C . LEU A 1 92 ? -3.504 -5.705 3.440 1.00 95.06 92 LEU A C 1
ATOM 764 O O . LEU A 1 92 ? -3.069 -5.624 2.296 1.00 95.06 92 LEU A O 1
ATOM 768 N N . TYR A 1 93 ? -3.021 -4.965 4.437 1.00 94.56 93 TYR A N 1
ATOM 769 C CA . TYR A 1 93 ? -1.920 -4.029 4.241 1.00 94.56 93 TYR A CA 1
ATOM 770 C C . TYR A 1 93 ? -0.646 -4.726 3.789 1.00 94.56 93 TYR A C 1
ATOM 772 O O . TYR A 1 93 ? 0.015 -4.226 2.885 1.00 94.56 93 TYR A O 1
ATOM 780 N N . ILE A 1 94 ? -0.297 -5.866 4.392 1.00 95.12 94 ILE A N 1
ATOM 781 C CA . ILE A 1 94 ? 0.892 -6.627 3.989 1.00 95.12 94 ILE A CA 1
ATOM 782 C C . ILE A 1 94 ? 0.751 -7.079 2.536 1.00 95.12 94 ILE A C 1
ATOM 784 O O . ILE A 1 94 ? 1.690 -6.926 1.762 1.00 95.12 94 ILE A O 1
ATOM 788 N N . LEU A 1 95 ? -0.423 -7.579 2.151 1.00 95.50 95 LEU A N 1
ATOM 789 C CA . LEU A 1 95 ? -0.696 -8.044 0.797 1.00 95.50 95 LEU A CA 1
ATOM 790 C C . LEU A 1 95 ? -0.515 -6.918 -0.238 1.00 95.50 95 LEU A C 1
ATOM 792 O O . LEU A 1 95 ? 0.189 -7.105 -1.227 1.00 95.50 95 LEU A O 1
ATOM 796 N N . VAL A 1 96 ? -1.083 -5.733 0.013 1.00 95.12 96 VAL A N 1
ATOM 797 C CA . VAL A 1 96 ? -0.927 -4.567 -0.879 1.00 95.12 96 VAL A CA 1
ATOM 798 C C . VAL A 1 96 ? 0.515 -4.054 -0.890 1.00 95.12 96 VAL A C 1
ATOM 800 O O . VAL A 1 96 ? 1.048 -3.733 -1.948 1.00 95.12 96 VAL A O 1
ATOM 803 N N . PHE A 1 97 ? 1.182 -4.015 0.264 1.00 94.75 97 PHE A N 1
ATOM 804 C CA . PHE A 1 97 ? 2.579 -3.589 0.351 1.00 94.75 97 PHE A CA 1
ATOM 805 C C . PHE A 1 97 ? 3.503 -4.501 -0.466 1.00 94.75 97 PHE A C 1
ATOM 807 O O . PHE A 1 97 ? 4.340 -4.020 -1.227 1.00 94.75 97 PHE A O 1
ATOM 814 N N . VAL A 1 98 ? 3.334 -5.821 -0.336 1.00 94.38 98 VAL A N 1
ATOM 815 C CA . VAL A 1 98 ? 4.108 -6.813 -1.093 1.00 94.38 98 VAL A CA 1
ATOM 816 C C . VAL A 1 98 ? 3.834 -6.685 -2.588 1.00 94.38 98 VAL A C 1
ATOM 818 O O . VAL A 1 98 ? 4.782 -6.713 -3.367 1.00 94.38 98 VAL A O 1
ATOM 821 N N . LYS A 1 99 ? 2.575 -6.474 -2.992 1.00 93.81 99 LYS A N 1
ATOM 822 C CA . LYS A 1 99 ? 2.231 -6.204 -4.392 1.00 93.81 99 LYS A CA 1
ATOM 823 C C . LYS A 1 99 ? 2.987 -4.998 -4.944 1.00 93.81 99 LYS A C 1
ATOM 825 O O . LYS A 1 99 ? 3.679 -5.143 -5.940 1.00 93.81 99 LYS A O 1
ATOM 830 N N . LEU A 1 100 ? 2.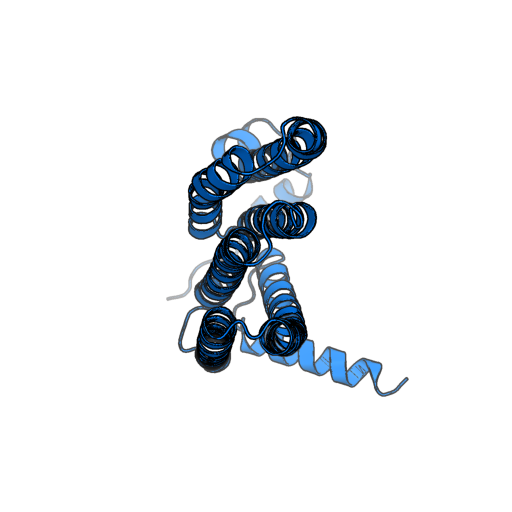932 -3.852 -4.264 1.00 92.62 100 LEU A N 1
ATOM 831 C CA . LEU A 1 100 ? 3.620 -2.630 -4.702 1.00 92.62 100 LEU A CA 1
ATOM 832 C C . LEU A 1 100 ? 5.143 -2.807 -4.778 1.00 92.62 100 LEU A C 1
ATOM 834 O O . LEU A 1 100 ? 5.788 -2.267 -5.679 1.00 92.62 100 LEU A O 1
ATOM 838 N N . ALA A 1 101 ? 5.725 -3.579 -3.856 1.00 91.56 101 ALA A N 1
ATOM 839 C CA . ALA A 1 101 ? 7.145 -3.907 -3.890 1.00 91.56 101 ALA A CA 1
ATOM 840 C C . ALA A 1 101 ? 7.495 -4.772 -5.114 1.00 91.56 101 ALA A C 1
ATOM 842 O O . ALA A 1 101 ? 8.464 -4.478 -5.813 1.00 91.56 101 ALA A O 1
ATOM 843 N N . ILE A 1 102 ? 6.690 -5.800 -5.405 1.00 90.56 102 ILE A N 1
ATOM 844 C CA . ILE A 1 102 ? 6.864 -6.656 -6.587 1.00 90.56 102 ILE A CA 1
ATOM 845 C C . ILE A 1 102 ? 6.656 -5.848 -7.870 1.00 90.56 102 ILE A C 1
ATOM 847 O O . ILE A 1 102 ? 7.501 -5.923 -8.755 1.00 90.56 102 ILE A O 1
ATOM 851 N N . ASP A 1 103 ? 5.604 -5.033 -7.958 1.00 88.38 103 ASP A N 1
ATOM 852 C CA . ASP A 1 103 ? 5.323 -4.183 -9.119 1.00 88.38 103 ASP A CA 1
ATOM 853 C C . ASP A 1 103 ? 6.485 -3.216 -9.382 1.00 88.38 103 ASP A C 1
ATOM 855 O O . ASP A 1 103 ? 6.910 -3.055 -10.522 1.00 88.38 103 ASP A O 1
ATOM 859 N N . SER A 1 104 ? 7.089 -2.654 -8.329 1.00 87.31 104 SER A N 1
ATOM 860 C CA . SER A 1 104 ? 8.301 -1.831 -8.454 1.00 87.31 104 SER A CA 1
ATOM 861 C C . SER A 1 104 ? 9.471 -2.609 -9.069 1.00 87.31 104 SER A C 1
ATOM 863 O O . SER A 1 104 ? 10.156 -2.091 -9.950 1.00 87.31 104 SER A O 1
ATOM 865 N N . MET A 1 105 ? 9.691 -3.860 -8.652 1.00 86.94 105 MET A N 1
ATOM 866 C CA . MET A 1 105 ? 10.736 -4.714 -9.231 1.00 86.94 105 MET A CA 1
ATOM 867 C C . MET A 1 105 ? 10.415 -5.130 -10.672 1.00 86.94 105 MET A C 1
ATOM 869 O O . MET A 1 105 ? 11.308 -5.162 -11.515 1.00 86.94 105 MET A O 1
ATOM 873 N N . LEU A 1 106 ? 9.147 -5.421 -10.979 1.00 85.56 106 LEU A N 1
ATOM 874 C CA . LEU A 1 106 ? 8.698 -5.762 -12.329 1.00 85.56 106 LEU A CA 1
ATOM 875 C C . LEU A 1 106 ? 8.852 -4.572 -13.285 1.00 85.56 106 LEU A C 1
ATOM 877 O O . LEU A 1 106 ? 9.305 -4.775 -14.409 1.00 85.56 106 LEU A O 1
ATOM 881 N N . CYS A 1 107 ? 8.556 -3.345 -12.846 1.00 82.31 107 CYS A N 1
ATOM 882 C CA . CYS A 1 107 ? 8.805 -2.126 -13.621 1.00 82.31 107 CYS A CA 1
ATOM 883 C C . CYS A 1 107 ? 10.297 -1.949 -13.928 1.00 82.31 107 CYS A C 1
ATOM 885 O O . CYS A 1 107 ? 10.663 -1.716 -15.080 1.00 82.31 107 CYS A O 1
ATOM 887 N N . LEU A 1 108 ? 11.171 -2.137 -12.930 1.00 81.12 108 LEU A N 1
ATOM 888 C CA . LEU A 1 108 ? 12.623 -2.089 -13.139 1.00 81.12 108 LEU A CA 1
ATOM 889 C C . LEU A 1 108 ? 13.105 -3.180 -14.110 1.00 81.12 108 LEU A C 1
ATOM 891 O O . LEU A 1 108 ? 13.990 -2.929 -14.924 1.00 81.12 108 LEU A O 1
ATOM 895 N N . HIS A 1 109 ? 12.512 -4.374 -14.054 1.00 82.94 109 HIS A N 1
ATOM 896 C CA . HIS A 1 109 ? 12.904 -5.504 -14.894 1.00 82.94 109 HIS A CA 1
ATOM 897 C C . HIS A 1 109 ? 12.426 -5.383 -16.350 1.00 82.94 109 HIS A C 1
ATOM 899 O O . HIS A 1 109 ? 13.196 -5.640 -17.271 1.00 82.94 109 HIS A O 1
ATOM 905 N N . TYR A 1 110 ? 11.162 -5.010 -16.573 1.00 76.19 110 TYR A N 1
ATOM 906 C CA . TYR A 1 110 ? 10.536 -5.041 -17.900 1.00 76.19 110 TYR A CA 1
ATOM 907 C C . TYR A 1 110 ? 10.655 -3.730 -18.690 1.00 76.19 110 TYR A C 1
ATOM 909 O O . TYR A 1 110 ? 10.578 -3.774 -19.917 1.00 76.19 110 TYR A O 1
ATOM 917 N N . GLN A 1 111 ? 10.816 -2.572 -18.036 1.00 68.00 111 GLN A N 1
ATOM 918 C CA . GLN A 1 111 ? 10.660 -1.262 -18.693 1.00 68.00 111 GLN A CA 1
ATOM 919 C C . GLN A 1 111 ? 11.935 -0.404 -18.761 1.00 68.00 111 GLN A C 1
ATOM 921 O O . GLN A 1 111 ? 11.847 0.745 -19.187 1.00 68.00 111 GLN A O 1
ATOM 926 N N . GLY A 1 112 ? 13.106 -0.960 -18.413 1.00 54.31 112 GLY A N 1
ATOM 927 C CA . GLY A 1 112 ? 14.451 -0.436 -18.719 1.00 54.31 112 GLY A CA 1
ATOM 928 C C . GLY A 1 112 ? 14.608 1.094 -18.685 1.00 54.31 112 GLY A C 1
ATOM 929 O O . GLY A 1 112 ? 14.358 1.767 -19.686 1.00 54.31 112 GLY A O 1
ATOM 930 N N . ASP A 1 113 ? 15.059 1.634 -17.549 1.00 55.31 113 ASP A N 1
ATOM 931 C CA . ASP A 1 113 ? 15.420 3.045 -17.284 1.00 55.31 113 ASP A CA 1
ATOM 932 C C . ASP A 1 113 ? 14.340 4.129 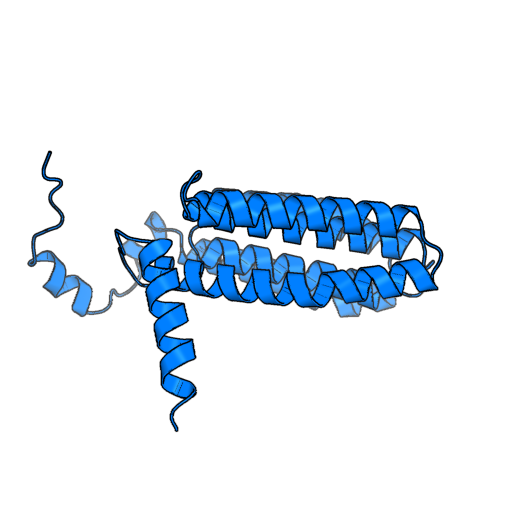-17.493 1.00 55.31 113 ASP A C 1
ATOM 934 O O . ASP A 1 113 ? 14.523 5.261 -17.032 1.00 55.31 113 ASP A O 1
ATOM 938 N N . ARG A 1 114 ? 13.207 3.835 -18.147 1.00 57.88 114 ARG A N 1
ATOM 939 C CA . ARG A 1 114 ? 12.217 4.856 -18.543 1.00 57.88 114 ARG A CA 1
ATOM 940 C C . ARG A 1 114 ? 11.002 4.994 -17.627 1.00 57.88 114 ARG A C 1
ATOM 942 O O . ARG A 1 114 ? 10.381 6.053 -17.649 1.00 57.88 114 ARG A O 1
ATOM 949 N N . ASP A 1 115 ? 10.713 4.014 -16.772 1.00 67.19 115 ASP A N 1
ATOM 950 C CA . ASP A 1 115 ? 9.532 4.027 -15.887 1.00 67.19 115 ASP A CA 1
ATOM 951 C C . ASP A 1 115 ? 9.838 4.360 -14.415 1.00 67.19 115 ASP A C 1
ATOM 953 O O . ASP A 1 115 ? 9.232 3.852 -13.469 1.00 67.19 115 ASP A O 1
ATOM 957 N N . ASN A 1 116 ? 10.758 5.306 -14.206 1.00 74.06 116 ASN A N 1
ATOM 958 C CA . ASN A 1 116 ? 11.107 5.813 -12.873 1.00 74.06 116 ASN A CA 1
ATOM 959 C C . ASN A 1 116 ? 9.898 6.420 -12.139 1.00 74.06 116 ASN A C 1
ATOM 961 O O . ASN A 1 116 ? 9.821 6.357 -10.914 1.00 74.06 116 ASN A O 1
ATOM 965 N N . LEU A 1 117 ? 8.928 6.983 -12.870 1.00 77.81 117 LEU A N 1
ATOM 966 C CA . LEU A 1 117 ? 7.725 7.569 -12.276 1.00 77.81 117 LEU A CA 1
ATOM 967 C C . LEU A 1 117 ? 6.844 6.511 -11.600 1.00 77.81 117 LEU A C 1
ATOM 969 O O . LEU A 1 117 ? 6.339 6.756 -10.504 1.00 77.81 117 LEU A O 1
ATOM 973 N N . SER A 1 118 ? 6.675 5.343 -12.226 1.00 81.56 118 SER A N 1
ATOM 974 C CA . SER A 1 118 ? 5.857 4.261 -11.671 1.00 81.56 118 SER A CA 1
ATOM 975 C C . SER A 1 118 ? 6.499 3.681 -10.409 1.00 81.56 118 SER A C 1
ATOM 977 O O . SER A 1 118 ? 5.832 3.577 -9.380 1.00 81.56 118 SER A O 1
ATOM 979 N N . VAL A 1 119 ? 7.815 3.435 -10.436 1.00 83.88 119 VAL A N 1
ATOM 980 C CA . VAL A 1 119 ? 8.581 2.968 -9.264 1.00 83.88 119 VAL A CA 1
ATOM 981 C C . VAL A 1 119 ? 8.487 3.972 -8.111 1.00 83.88 119 VAL A C 1
ATOM 983 O O . VAL A 1 119 ? 8.165 3.601 -6.982 1.00 83.88 119 VAL A O 1
ATOM 986 N N . MET A 1 120 ? 8.693 5.263 -8.388 1.00 83.50 120 MET A N 1
ATOM 987 C CA . MET A 1 120 ? 8.588 6.309 -7.368 1.00 83.50 120 MET A CA 1
ATOM 988 C C . MET A 1 120 ? 7.164 6.451 -6.814 1.00 83.50 120 MET A C 1
ATOM 990 O O . MET A 1 120 ? 6.996 6.668 -5.613 1.00 83.50 120 MET A O 1
ATOM 994 N N . SER A 1 121 ? 6.139 6.307 -7.659 1.00 84.38 121 SER A N 1
ATOM 995 C CA . SER A 1 121 ? 4.736 6.336 -7.235 1.00 84.38 121 SER A CA 1
ATOM 996 C C . SER A 1 121 ? 4.398 5.156 -6.321 1.00 84.38 121 SER A C 1
ATOM 998 O O . SER A 1 121 ? 3.815 5.364 -5.257 1.00 84.38 121 SER A O 1
ATOM 1000 N N . ASN A 1 122 ? 4.846 3.945 -6.662 1.00 89.94 122 ASN A N 1
ATOM 1001 C CA . ASN A 1 122 ? 4.647 2.755 -5.835 1.00 89.94 122 ASN A CA 1
ATOM 1002 C C . ASN A 1 122 ? 5.304 2.914 -4.460 1.00 89.94 122 ASN A C 1
ATOM 1004 O O . ASN A 1 122 ? 4.652 2.697 -3.439 1.00 89.94 122 ASN A O 1
ATOM 1008 N N . ILE A 1 123 ? 6.552 3.390 -4.415 1.00 89.06 123 ILE A N 1
ATOM 1009 C CA . ILE A 1 123 ? 7.262 3.687 -3.162 1.00 89.06 123 ILE A CA 1
ATOM 1010 C C . ILE A 1 123 ? 6.502 4.728 -2.334 1.00 89.06 123 ILE A C 1
ATOM 1012 O O . ILE A 1 123 ? 6.346 4.568 -1.122 1.00 89.06 123 ILE A O 1
ATOM 1016 N N . PHE A 1 124 ? 5.987 5.781 -2.969 1.00 88.38 124 PHE A N 1
ATOM 1017 C CA . PHE A 1 124 ? 5.201 6.802 -2.281 1.00 88.38 124 PHE A CA 1
ATOM 1018 C C . PHE A 1 124 ? 3.907 6.232 -1.679 1.00 88.38 124 PHE A C 1
ATOM 1020 O O . PHE A 1 124 ? 3.584 6.515 -0.525 1.00 88.38 124 PHE A O 1
ATOM 1027 N N . ILE A 1 125 ? 3.197 5.370 -2.411 1.00 90.75 125 ILE A N 1
ATOM 1028 C CA . ILE A 1 125 ? 2.011 4.674 -1.894 1.00 90.75 125 ILE A CA 1
ATOM 1029 C C . ILE A 1 125 ? 2.395 3.755 -0.722 1.00 90.75 125 ILE A C 1
ATOM 1031 O O . ILE A 1 125 ? 1.684 3.719 0.283 1.00 90.75 125 ILE A O 1
ATOM 1035 N N . MET A 1 126 ? 3.544 3.075 -0.782 1.00 93.19 126 MET A N 1
ATOM 1036 C CA . MET A 1 126 ? 4.049 2.257 0.328 1.00 93.19 126 MET A CA 1
ATOM 1037 C C . MET A 1 126 ? 4.340 3.094 1.590 1.00 93.19 126 MET A C 1
ATOM 1039 O O . MET A 1 126 ? 4.017 2.650 2.694 1.00 93.19 126 MET A O 1
ATOM 1043 N N . PHE A 1 127 ? 4.862 4.322 1.457 1.00 89.31 127 PHE A N 1
ATOM 1044 C CA . PHE A 1 127 ? 4.980 5.262 2.585 1.00 89.31 127 PHE A CA 1
ATOM 1045 C C . PHE A 1 127 ? 3.612 5.626 3.175 1.00 89.31 127 PHE A C 1
ATOM 1047 O O . PHE A 1 127 ? 3.444 5.593 4.396 1.00 89.31 127 PHE A O 1
ATOM 1054 N N . ILE A 1 128 ? 2.615 5.924 2.333 1.00 90.88 128 ILE A N 1
ATOM 1055 C CA . ILE A 1 128 ? 1.246 6.213 2.791 1.00 90.88 128 ILE A CA 1
ATOM 1056 C C . ILE A 1 128 ? 0.664 5.016 3.554 1.00 90.88 128 ILE A C 1
ATOM 1058 O O . ILE A 1 128 ? 0.048 5.205 4.606 1.00 90.88 128 ILE A O 1
ATOM 1062 N N . LEU A 1 129 ? 0.886 3.787 3.078 1.00 91.94 129 LEU A N 1
ATOM 1063 C CA . LEU A 1 129 ? 0.453 2.571 3.770 1.00 91.94 129 LEU A CA 1
ATOM 1064 C C . LEU A 1 129 ? 1.122 2.423 5.141 1.00 91.94 129 LEU A C 1
ATOM 1066 O O . LEU A 1 129 ? 0.434 2.114 6.114 1.00 91.94 129 LEU A O 1
ATOM 1070 N N . ALA A 1 130 ? 2.425 2.695 5.253 1.00 90.62 130 ALA A N 1
ATOM 1071 C CA . ALA A 1 130 ? 3.142 2.666 6.530 1.00 90.62 130 ALA A CA 1
ATOM 1072 C C . ALA A 1 130 ? 2.591 3.688 7.535 1.00 90.62 130 ALA A C 1
ATOM 1074 O O . ALA A 1 130 ? 2.254 3.321 8.664 1.00 90.62 130 ALA A O 1
ATOM 1075 N N . ILE A 1 131 ? 2.399 4.939 7.105 1.00 88.62 131 ILE A N 1
ATOM 1076 C CA . ILE A 1 131 ? 1.820 6.011 7.931 1.00 88.62 131 ILE A CA 1
ATOM 1077 C C . ILE A 1 131 ? 0.391 5.647 8.361 1.00 88.62 131 ILE A C 1
ATOM 1079 O O . ILE A 1 131 ? 0.010 5.825 9.520 1.00 88.62 131 ILE A O 1
ATOM 1083 N N . THR A 1 132 ? -0.406 5.090 7.448 1.00 89.56 132 THR A N 1
ATOM 1084 C CA . THR A 1 132 ? -1.796 4.700 7.720 1.00 89.56 132 THR A CA 1
ATOM 1085 C C . THR A 1 132 ? -1.868 3.530 8.703 1.00 89.56 132 THR A C 1
ATOM 1087 O O . THR A 1 132 ? -2.648 3.579 9.656 1.00 89.56 132 THR A O 1
ATOM 1090 N N . ALA A 1 133 ? -1.022 2.507 8.538 1.00 89.00 133 ALA A N 1
ATOM 1091 C CA . ALA A 1 133 ? -0.909 1.394 9.481 1.00 89.00 133 ALA A CA 1
ATOM 1092 C C . ALA A 1 133 ? -0.560 1.888 10.888 1.00 89.00 133 ALA A C 1
ATOM 1094 O O . ALA A 1 133 ? -1.148 1.451 11.881 1.00 89.00 133 ALA A O 1
ATOM 1095 N N . GLN A 1 134 ? 0.344 2.858 10.973 1.00 87.00 134 GLN A N 1
ATOM 1096 C CA . GLN A 1 134 ? 0.747 3.456 12.231 1.00 87.00 134 GLN A CA 1
ATOM 1097 C C . GLN A 1 134 ? -0.363 4.295 12.874 1.00 87.00 134 GLN A C 1
ATOM 1099 O O . GLN A 1 134 ? -0.628 4.150 14.066 1.00 87.00 134 GLN A O 1
ATOM 1104 N N . SER A 1 135 ? -1.080 5.105 12.088 1.00 85.25 135 SER A N 1
ATOM 1105 C CA . SER A 1 135 ? -2.241 5.881 12.553 1.00 85.25 135 SER A CA 1
ATOM 1106 C C . SER A 1 135 ? -3.372 4.990 13.086 1.00 85.25 135 SER A C 1
ATOM 1108 O O . SER A 1 135 ? -4.139 5.396 13.956 1.00 85.25 135 SER A O 1
ATOM 1110 N N . GLN A 1 136 ? -3.458 3.749 12.606 1.00 84.88 136 GLN A N 1
ATOM 1111 C CA . GLN A 1 136 ? -4.434 2.754 13.054 1.00 84.88 136 GLN A CA 1
ATOM 1112 C C . GLN A 1 136 ? -3.941 1.880 14.215 1.00 84.88 136 GLN A C 1
ATOM 1114 O O . GLN A 1 136 ? -4.601 0.891 14.558 1.00 84.88 136 GLN A O 1
ATOM 1119 N N . GLN A 1 137 ? -2.800 2.223 14.822 1.00 84.62 137 GLN A N 1
ATOM 1120 C CA . GLN A 1 137 ? -2.166 1.479 15.916 1.00 84.62 137 GLN A CA 1
ATOM 1121 C C . GLN A 1 137 ? -1.845 0.015 15.546 1.00 84.62 137 GLN A C 1
ATOM 1123 O O . GLN A 1 137 ? -1.889 -0.895 16.382 1.00 84.62 137 GLN A O 1
ATOM 1128 N N . LEU A 1 138 ? -1.520 -0.242 14.273 1.00 85.00 138 LEU A N 1
ATOM 1129 C CA . LEU A 1 138 ? -0.986 -1.521 13.796 1.00 85.00 138 LEU A CA 1
ATOM 1130 C C . LEU A 1 138 ? 0.544 -1.521 13.919 1.00 85.00 138 LEU A C 1
ATOM 1132 O O . LEU A 1 138 ? 1.260 -1.720 12.941 1.00 85.00 138 LEU A O 1
ATOM 1136 N N . ASN A 1 139 ? 1.051 -1.290 15.134 1.00 84.50 139 ASN A N 1
ATOM 1137 C CA . ASN A 1 139 ? 2.466 -0.982 15.386 1.00 84.50 139 ASN A CA 1
ATOM 1138 C C . ASN A 1 139 ? 3.428 -2.044 14.828 1.00 84.50 139 ASN A C 1
ATOM 1140 O O . ASN A 1 139 ? 4.433 -1.693 14.218 1.00 84.50 139 ASN A O 1
ATOM 1144 N N . ARG A 1 140 ? 3.099 -3.338 14.962 1.00 86.56 140 ARG A N 1
ATOM 1145 C CA . ARG A 1 140 ? 3.926 -4.437 14.429 1.00 86.56 140 ARG A CA 1
ATOM 1146 C C . ARG A 1 140 ? 4.025 -4.401 12.900 1.00 86.56 140 ARG A C 1
ATOM 1148 O O . ARG A 1 140 ? 5.095 -4.638 1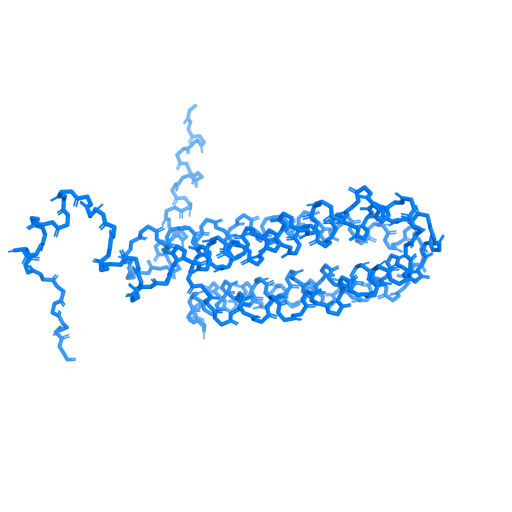2.352 1.00 86.56 140 ARG A O 1
ATOM 1155 N N . THR A 1 141 ? 2.922 -4.096 12.221 1.00 88.88 141 THR A N 1
ATOM 1156 C CA . THR A 1 141 ? 2.866 -4.003 10.755 1.00 88.88 141 THR A CA 1
ATOM 1157 C C . THR A 1 141 ? 3.560 -2.746 10.257 1.00 88.88 141 THR A C 1
ATOM 1159 O O . THR A 1 141 ? 4.372 -2.833 9.345 1.00 88.88 141 THR A O 1
ATOM 1162 N N . ALA A 1 142 ? 3.304 -1.603 10.897 1.00 88.38 142 ALA A N 1
ATOM 1163 C CA . ALA A 1 142 ? 3.955 -0.340 10.566 1.00 88.38 142 ALA A CA 1
ATOM 1164 C C . ALA A 1 142 ? 5.480 -0.443 10.708 1.00 88.38 142 ALA A C 1
ATOM 1166 O O . ALA A 1 142 ? 6.208 -0.069 9.796 1.00 88.38 142 ALA A O 1
ATOM 1167 N N . PHE A 1 143 ? 5.961 -1.033 11.806 1.00 88.00 143 PHE A N 1
ATOM 1168 C CA . PHE A 1 143 ? 7.388 -1.278 12.008 1.00 88.00 143 PHE A CA 1
ATOM 1169 C C . PHE A 1 143 ? 7.976 -2.195 10.927 1.00 88.00 143 PHE A C 1
ATOM 1171 O O . PHE A 1 143 ? 9.028 -1.892 10.365 1.00 88.00 143 PHE A O 1
ATOM 1178 N N . GLY A 1 144 ? 7.264 -3.274 10.581 1.00 90.25 144 GLY A N 1
ATOM 1179 C CA . GLY A 1 144 ? 7.647 -4.156 9.480 1.00 90.25 144 GLY A CA 1
ATOM 1180 C C . GLY A 1 144 ? 7.762 -3.422 8.140 1.00 90.25 144 GLY A C 1
ATOM 1181 O O . GLY A 1 144 ? 8.735 -3.626 7.421 1.00 90.25 144 GLY A O 1
ATOM 1182 N N . PHE A 1 145 ? 6.824 -2.524 7.825 1.00 92.19 145 PHE A N 1
ATOM 1183 C CA . PHE A 1 145 ? 6.872 -1.723 6.597 1.00 92.19 145 PHE A CA 1
ATOM 1184 C C . PHE A 1 145 ? 8.027 -0.737 6.585 1.00 92.19 145 PHE A C 1
ATOM 1186 O O . PHE A 1 145 ? 8.699 -0.628 5.566 1.00 92.19 145 PHE A O 1
ATOM 1193 N N . THR A 1 146 ? 8.310 -0.064 7.700 1.00 88.62 146 THR A N 1
ATOM 1194 C CA . THR A 1 146 ? 9.462 0.842 7.793 1.00 88.62 146 THR A CA 1
ATOM 1195 C C . THR A 1 146 ? 10.772 0.105 7.517 1.00 88.62 146 THR A C 1
ATOM 1197 O O . THR A 1 146 ? 11.605 0.606 6.764 1.00 88.62 146 THR A O 1
ATOM 1200 N N . ILE A 1 147 ? 10.936 -1.109 8.060 1.00 91.62 147 ILE A N 1
ATOM 1201 C CA . ILE A 1 147 ? 12.112 -1.943 7.776 1.00 91.62 147 ILE A CA 1
ATOM 1202 C C . ILE A 1 147 ? 12.137 -2.375 6.307 1.00 91.62 147 ILE A C 1
ATOM 1204 O O . ILE A 1 147 ? 13.177 -2.284 5.665 1.00 91.62 147 ILE A O 1
ATOM 1208 N N . ALA A 1 148 ? 11.007 -2.823 5.760 1.00 90.12 148 ALA A N 1
ATOM 1209 C CA . ALA A 1 148 ? 10.924 -3.308 4.384 1.00 90.12 148 ALA A CA 1
ATOM 1210 C C . ALA A 1 148 ? 11.045 -2.194 3.324 1.00 90.12 148 ALA A C 1
ATOM 1212 O O . ALA A 1 148 ? 11.442 -2.466 2.194 1.00 90.12 148 ALA A O 1
ATOM 1213 N N . LEU A 1 149 ? 10.749 -0.940 3.674 1.00 88.69 149 LEU A N 1
ATOM 1214 C CA . LEU A 1 149 ? 10.926 0.219 2.797 1.00 88.69 149 LEU A CA 1
ATOM 1215 C C . LEU A 1 149 ? 12.403 0.529 2.531 1.00 88.69 149 LEU A C 1
ATOM 1217 O O . LEU A 1 149 ? 12.735 0.930 1.420 1.00 88.69 149 LEU A O 1
ATOM 1221 N N . LEU A 1 150 ? 13.290 0.315 3.510 1.00 87.38 150 LEU A N 1
ATOM 1222 C CA . LEU A 1 150 ? 14.732 0.562 3.369 1.00 87.38 150 LEU A CA 1
ATOM 1223 C C . LEU A 1 150 ? 15.348 -0.140 2.143 1.00 87.38 150 LEU A C 1
ATOM 1225 O O . LEU A 1 150 ? 15.923 0.561 1.309 1.00 87.38 150 LEU A O 1
ATOM 1229 N N . PRO A 1 151 ? 15.222 -1.473 1.967 1.00 87.44 151 PRO A N 1
ATOM 1230 C CA . PRO A 1 151 ? 15.789 -2.146 0.803 1.00 87.44 151 PRO A CA 1
ATOM 1231 C C . PRO A 1 151 ? 15.106 -1.741 -0.509 1.00 87.44 151 PRO A C 1
ATOM 1233 O O . PRO A 1 151 ? 15.793 -1.586 -1.513 1.00 87.44 151 PRO A O 1
ATOM 1236 N N . VAL A 1 152 ? 13.788 -1.511 -0.522 1.00 85.94 152 VAL A N 1
ATOM 1237 C CA . VAL A 1 152 ? 13.066 -1.104 -1.746 1.00 85.94 152 VAL A CA 1
ATOM 1238 C C . VAL A 1 152 ? 13.534 0.271 -2.226 1.00 85.94 152 VAL A C 1
ATOM 1240 O O . VAL A 1 152 ? 13.827 0.451 -3.407 1.00 85.94 152 VAL A O 1
ATOM 1243 N N . VAL A 1 153 ? 13.670 1.225 -1.303 1.00 84.75 153 VAL A N 1
ATOM 1244 C CA . VAL A 1 153 ? 14.203 2.561 -1.594 1.00 84.75 153 VAL A CA 1
ATOM 1245 C C . VAL A 1 153 ? 15.668 2.476 -2.027 1.00 84.75 153 VAL A C 1
ATOM 1247 O O . VAL A 1 153 ? 16.045 3.139 -2.988 1.00 84.75 153 VAL A O 1
ATOM 1250 N N . ALA A 1 154 ? 16.487 1.643 -1.377 1.00 84.69 154 ALA A N 1
ATOM 1251 C CA . ALA A 1 154 ? 17.890 1.464 -1.749 1.00 84.69 154 ALA A CA 1
ATOM 1252 C C . ALA A 1 154 ? 18.048 0.933 -3.185 1.00 84.69 154 ALA A C 1
ATOM 1254 O O . ALA A 1 154 ? 18.834 1.481 -3.958 1.00 84.69 154 ALA A O 1
ATOM 1255 N N . VAL A 1 155 ? 17.260 -0.078 -3.567 1.00 82.75 155 VAL A N 1
ATOM 1256 C CA . VAL A 1 155 ? 17.255 -0.613 -4.937 1.00 82.75 155 VAL A CA 1
ATOM 1257 C C . VAL A 1 155 ? 16.797 0.458 -5.928 1.00 82.75 155 VAL A C 1
ATOM 1259 O O . VAL A 1 155 ? 17.470 0.682 -6.933 1.00 82.75 155 VAL A O 1
ATOM 1262 N N . ALA A 1 156 ? 15.720 1.189 -5.631 1.00 78.69 156 ALA A N 1
ATOM 1263 C CA . ALA A 1 156 ? 15.247 2.257 -6.510 1.00 78.69 156 ALA A CA 1
ATOM 1264 C C . ALA A 1 156 ? 16.286 3.377 -6.697 1.00 78.69 156 ALA A C 1
ATOM 1266 O O . ALA A 1 156 ? 16.472 3.858 -7.811 1.00 78.69 156 ALA A O 1
ATOM 1267 N N . ILE A 1 157 ? 17.019 3.754 -5.645 1.00 78.00 157 ILE A N 1
ATOM 1268 C CA . ILE A 1 157 ? 18.119 4.730 -5.719 1.00 78.00 157 ILE A CA 1
ATOM 1269 C C . ILE A 1 157 ? 19.262 4.204 -6.596 1.00 78.00 157 ILE A C 1
ATOM 1271 O O . ILE A 1 157 ? 19.803 4.953 -7.400 1.00 78.00 157 ILE A O 1
ATOM 1275 N N . SER A 1 158 ? 19.612 2.918 -6.489 1.00 77.38 158 SER A N 1
ATOM 1276 C CA . SER A 1 158 ? 20.709 2.337 -7.280 1.00 77.38 158 SER A CA 1
ATOM 1277 C C . SER A 1 158 ? 20.432 2.289 -8.788 1.00 77.38 158 SER A C 1
ATOM 1279 O O . SER A 1 158 ? 21.369 2.331 -9.581 1.00 77.38 158 SER A O 1
ATOM 1281 N N . HIS A 1 159 ? 19.155 2.237 -9.175 1.00 72.94 159 HIS A N 1
ATOM 1282 C CA . HIS A 1 159 ? 18.709 2.151 -10.565 1.00 72.94 159 HIS A CA 1
ATOM 1283 C C . HIS A 1 159 ? 18.209 3.487 -11.144 1.00 72.94 159 HIS A C 1
ATOM 1285 O O . HIS A 1 159 ? 17.833 3.533 -12.310 1.00 72.94 159 HIS A O 1
ATOM 1291 N N . THR A 1 160 ? 18.182 4.579 -10.371 1.00 68.75 160 THR A N 1
ATOM 1292 C CA . THR A 1 160 ? 17.660 5.874 -10.844 1.00 68.75 160 THR A CA 1
ATOM 1293 C C . THR A 1 160 ? 18.770 6.845 -11.236 1.00 68.75 160 THR A C 1
ATOM 1295 O O . THR A 1 160 ? 19.818 6.941 -10.600 1.00 68.75 160 THR A O 1
ATOM 1298 N N . GLN A 1 161 ? 18.527 7.623 -12.295 1.00 64.62 161 GLN A N 1
ATOM 1299 C CA . GLN A 1 161 ? 19.438 8.689 -12.714 1.00 64.62 161 GLN A CA 1
ATOM 1300 C C . GLN A 1 161 ? 19.525 9.791 -11.645 1.00 64.62 161 GLN A C 1
ATOM 1302 O O . GLN A 1 161 ? 18.506 10.234 -11.111 1.00 64.62 161 GLN A O 1
ATOM 1307 N N . ILE A 1 162 ? 20.741 10.293 -11.399 1.00 60.19 162 ILE A N 1
ATOM 1308 C CA . ILE A 1 162 ? 21.070 11.287 -10.357 1.00 60.19 162 ILE A CA 1
ATOM 1309 C C . ILE A 1 162 ? 20.142 12.523 -10.388 1.00 60.19 162 ILE A C 1
ATOM 1311 O O . ILE A 1 162 ? 19.752 13.029 -9.338 1.00 60.19 162 ILE A O 1
ATOM 1315 N N . SER A 1 163 ? 19.726 12.990 -11.570 1.00 57.31 163 SER A N 1
ATOM 1316 C CA . SER A 1 163 ? 18.828 14.147 -11.736 1.00 57.31 163 SER A CA 1
ATOM 1317 C C . SER A 1 163 ? 17.400 13.900 -11.223 1.00 57.31 163 SER A C 1
ATOM 1319 O O . SER A 1 163 ? 16.832 14.751 -10.538 1.00 57.31 163 SER A O 1
ATOM 1321 N N . VAL A 1 164 ? 16.825 12.725 -11.498 1.00 61.69 164 VAL A N 1
ATOM 1322 C CA . VAL A 1 164 ? 15.502 12.302 -10.996 1.00 61.69 164 VAL A CA 1
ATOM 1323 C C . VAL A 1 164 ? 15.562 12.014 -9.493 1.00 61.69 164 VAL A C 1
ATOM 1325 O O . VAL A 1 164 ? 14.600 12.269 -8.762 1.00 61.69 164 VAL A O 1
ATOM 1328 N N . LEU A 1 165 ? 16.720 11.554 -9.022 1.00 59.62 165 LEU A N 1
ATOM 1329 C CA . LEU A 1 165 ? 17.016 11.260 -7.624 1.00 59.62 165 LEU A CA 1
ATOM 1330 C C . LEU A 1 165 ? 16.900 12.511 -6.742 1.00 59.62 165 LEU A C 1
ATOM 1332 O O . LEU A 1 165 ? 16.190 12.483 -5.738 1.00 59.62 165 LEU A O 1
ATOM 1336 N N . PHE A 1 166 ? 17.488 13.640 -7.157 1.00 62.91 166 PHE A N 1
ATOM 1337 C CA . PHE A 1 166 ? 17.388 14.910 -6.423 1.00 62.91 166 PHE A CA 1
ATOM 1338 C C . P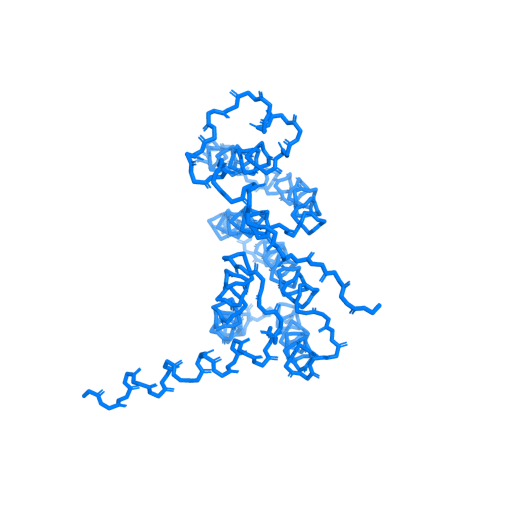HE A 1 166 ? 15.950 15.443 -6.320 1.00 62.91 166 PHE A C 1
ATOM 1340 O O . PHE A 1 166 ? 15.552 15.946 -5.269 1.00 62.91 166 PHE A O 1
ATOM 1347 N N . PHE A 1 167 ? 15.135 15.289 -7.370 1.00 62.47 167 PHE A N 1
ATOM 1348 C CA . PHE A 1 167 ? 13.718 15.676 -7.327 1.00 62.47 167 PHE A CA 1
ATOM 1349 C C . PHE A 1 167 ? 12.873 14.767 -6.427 1.00 62.47 167 PHE A C 1
ATOM 1351 O O . PHE A 1 167 ? 11.884 15.220 -5.844 1.00 62.47 167 PHE A O 1
ATOM 1358 N N . SER A 1 168 ? 13.272 13.504 -6.306 1.00 66.75 168 SER A N 1
ATOM 1359 C CA . SER A 1 168 ? 12.551 12.450 -5.594 1.00 66.75 168 SER A CA 1
ATOM 1360 C C . SER A 1 168 ? 12.920 12.352 -4.112 1.00 66.75 168 SER A C 1
ATOM 1362 O O . SER A 1 168 ? 12.080 11.973 -3.292 1.00 66.75 168 SER A O 1
ATOM 1364 N N . ILE A 1 169 ? 14.140 12.758 -3.740 1.00 74.88 169 ILE A N 1
ATOM 1365 C CA . ILE A 1 169 ? 14.660 12.646 -2.369 1.00 74.88 169 ILE A CA 1
ATOM 1366 C C . ILE A 1 169 ? 13.795 13.407 -1.362 1.00 74.88 169 ILE A C 1
ATOM 1368 O O . ILE A 1 169 ? 13.600 12.944 -0.241 1.00 74.88 169 ILE A O 1
ATOM 1372 N N . LYS A 1 170 ? 13.195 14.533 -1.780 1.00 78.69 170 LYS A N 1
ATOM 1373 C CA . LYS A 1 170 ? 12.276 15.314 -0.941 1.00 78.69 170 LYS A CA 1
ATOM 1374 C C . LYS A 1 170 ? 11.052 14.496 -0.531 1.00 78.69 170 LYS A C 1
ATOM 1376 O O . LYS A 1 170 ? 10.631 14.571 0.615 1.00 78.69 170 LYS A O 1
ATOM 1381 N N . ALA A 1 171 ? 10.492 13.704 -1.447 1.00 77.81 171 ALA A N 1
ATOM 1382 C CA . ALA A 1 171 ? 9.287 12.923 -1.192 1.00 77.81 171 ALA A CA 1
ATOM 1383 C C . ALA A 1 171 ? 9.593 11.739 -0.270 1.00 77.81 171 ALA A C 1
ATOM 1385 O O . ALA A 1 171 ? 8.835 11.475 0.658 1.00 77.81 171 ALA A O 1
ATOM 1386 N N . VAL A 1 172 ? 10.740 11.086 -0.479 1.00 79.00 172 VAL A N 1
ATOM 1387 C CA . VAL A 1 172 ? 11.232 10.008 0.391 1.00 79.00 172 VAL A CA 1
ATOM 1388 C C . VAL A 1 172 ? 11.517 10.537 1.800 1.00 79.00 172 VAL A C 1
ATOM 1390 O O . VAL A 1 172 ? 11.048 9.958 2.778 1.00 79.00 172 VAL A O 1
ATOM 1393 N N . LEU A 1 173 ? 12.215 11.673 1.916 1.00 82.19 173 LEU A N 1
ATOM 1394 C CA . LEU A 1 173 ? 12.497 12.324 3.196 1.00 82.19 173 LEU A CA 1
ATOM 1395 C C . LEU A 1 173 ? 11.206 12.713 3.926 1.00 82.19 173 LEU A C 1
ATOM 1397 O O . LEU A 1 173 ? 11.057 12.401 5.104 1.00 82.19 173 LEU A O 1
ATOM 1401 N N . VAL A 1 174 ? 10.256 13.348 3.230 1.00 82.69 174 VAL A N 1
ATOM 1402 C CA . VAL A 1 174 ? 8.940 13.688 3.794 1.00 82.69 174 VAL A CA 1
ATOM 1403 C C . VAL A 1 174 ? 8.201 12.427 4.245 1.00 82.69 174 VAL A C 1
ATOM 1405 O O . VAL A 1 174 ? 7.642 12.423 5.336 1.00 82.69 174 VAL A O 1
ATOM 1408 N N . GLY A 1 175 ? 8.243 11.338 3.472 1.00 82.25 175 GLY A N 1
ATOM 1409 C CA . GLY A 1 175 ? 7.654 10.053 3.854 1.00 82.25 175 GLY A CA 1
ATOM 1410 C C . GLY A 1 175 ? 8.207 9.520 5.179 1.00 82.25 175 GLY A C 1
ATOM 1411 O O . GLY A 1 175 ? 7.438 9.225 6.095 1.00 82.25 175 GLY A O 1
ATOM 1412 N N . PHE A 1 176 ? 9.535 9.465 5.325 1.00 83.06 176 PHE A N 1
ATOM 1413 C CA . PHE A 1 176 ? 10.175 9.045 6.576 1.00 83.06 176 PHE A CA 1
ATOM 1414 C C . PHE A 1 176 ? 9.888 10.001 7.743 1.00 83.06 176 PHE A C 1
ATOM 1416 O O . PHE A 1 176 ? 9.588 9.536 8.843 1.00 83.06 176 PHE A O 1
ATOM 1423 N N . LEU A 1 177 ? 9.919 11.319 7.518 1.00 82.81 177 LEU A N 1
ATOM 1424 C CA . LEU A 1 177 ? 9.568 12.313 8.539 1.00 82.81 177 LEU A CA 1
ATOM 1425 C C . LEU A 1 177 ? 8.115 12.170 9.001 1.00 82.81 177 LEU A C 1
ATOM 1427 O O . LEU A 1 177 ? 7.843 12.317 10.188 1.00 82.81 177 LEU A O 1
ATOM 1431 N N . MET A 1 178 ? 7.188 11.839 8.102 1.00 86.75 178 MET A N 1
ATOM 1432 C CA . MET A 1 178 ? 5.786 11.611 8.453 1.00 86.75 178 MET A CA 1
ATOM 1433 C C . MET A 1 178 ? 5.589 10.327 9.266 1.00 86.75 178 MET A C 1
ATOM 1435 O O . MET A 1 178 ? 4.820 10.337 10.227 1.00 86.75 178 MET A O 1
ATOM 1439 N N . ILE A 1 179 ? 6.307 9.244 8.944 1.00 81.88 179 ILE A N 1
ATOM 1440 C CA . ILE A 1 179 ? 6.335 8.029 9.780 1.00 81.88 179 ILE A CA 1
ATOM 1441 C C . ILE A 1 179 ? 6.873 8.368 11.177 1.00 81.88 179 ILE A C 1
ATOM 1443 O O . ILE A 1 179 ? 6.270 7.999 12.185 1.00 81.88 179 ILE A O 1
ATOM 1447 N N . LEU A 1 180 ? 7.977 9.118 11.252 1.00 81.31 180 LEU A N 1
ATOM 1448 C CA . LEU A 1 180 ? 8.562 9.555 12.521 1.00 81.31 180 LEU A CA 1
ATOM 1449 C C . LEU A 1 180 ? 7.602 10.456 13.311 1.00 81.31 180 LEU A C 1
ATOM 1451 O O . LEU A 1 180 ? 7.457 10.291 14.517 1.00 81.31 180 LEU A O 1
ATOM 1455 N N . TYR A 1 181 ? 6.908 11.375 12.644 1.00 81.81 181 TYR A N 1
ATOM 1456 C CA . TYR A 1 181 ? 5.915 12.251 13.260 1.00 81.81 181 TYR A CA 1
ATOM 1457 C C . TYR A 1 181 ? 4.778 11.452 13.909 1.00 81.81 181 TYR A C 1
ATOM 1459 O O . TYR A 1 181 ? 4.485 11.647 15.089 1.00 81.81 181 TYR A O 1
ATOM 1467 N N . VAL A 1 182 ? 4.164 10.517 13.173 1.00 80.62 182 VAL A N 1
ATOM 1468 C CA . VAL A 1 182 ? 3.086 9.674 13.721 1.00 80.62 182 VAL A CA 1
ATOM 1469 C C . VAL A 1 182 ? 3.622 8.742 14.811 1.00 80.62 182 VAL A C 1
ATOM 1471 O O . VAL A 1 182 ? 2.913 8.444 15.771 1.00 80.62 182 VAL A O 1
ATOM 1474 N N . TRP A 1 183 ? 4.884 8.314 14.709 1.00 81.81 183 TRP A N 1
ATOM 1475 C CA . TRP A 1 183 ? 5.550 7.535 15.751 1.00 81.81 183 TRP A CA 1
ATOM 1476 C C . TRP A 1 183 ? 5.666 8.302 17.056 1.00 81.81 183 TRP A C 1
ATOM 1478 O O . TRP A 1 183 ? 5.215 7.800 18.082 1.00 81.81 183 TRP A O 1
ATOM 1488 N N . LEU A 1 184 ? 6.211 9.520 16.995 1.00 78.50 184 LEU A N 1
ATOM 1489 C CA . LEU A 1 184 ? 6.322 10.405 18.145 1.00 78.50 184 LEU A CA 1
ATOM 1490 C C . LEU A 1 184 ? 4.940 10.667 18.740 1.00 78.50 184 LEU A C 1
ATOM 1492 O O . LEU A 1 184 ? 4.784 10.512 19.944 1.00 78.50 184 LEU A O 1
ATOM 1496 N N . TYR A 1 185 ? 3.935 10.968 17.907 1.00 71.88 185 TYR A N 1
ATOM 1497 C CA . TYR A 1 185 ? 2.557 11.221 18.346 1.00 71.88 185 TYR A CA 1
ATOM 1498 C C . TYR A 1 185 ? 1.918 10.042 19.100 1.00 71.88 185 TYR A C 1
ATOM 1500 O O . TYR A 1 185 ? 1.171 10.240 20.055 1.00 71.88 185 TYR A O 1
ATOM 1508 N N . ASN A 1 186 ? 2.209 8.809 18.687 1.00 72.88 186 ASN A N 1
ATOM 1509 C CA . ASN A 1 186 ? 1.664 7.607 19.320 1.00 72.88 186 ASN A CA 1
ATOM 1510 C C . ASN A 1 186 ? 2.511 7.102 20.504 1.00 72.88 186 ASN A C 1
ATOM 1512 O O . ASN A 1 186 ? 2.162 6.090 21.113 1.00 72.88 186 ASN A O 1
ATOM 1516 N N . TRP A 1 187 ? 3.628 7.758 20.829 1.00 69.56 187 TRP A N 1
ATOM 1517 C CA . TRP A 1 187 ? 4.526 7.344 21.903 1.00 69.56 187 TRP A CA 1
ATOM 1518 C C . TRP A 1 187 ? 4.006 7.826 23.271 1.00 69.56 187 TRP A C 1
ATOM 1520 O O . TRP A 1 187 ? 4.322 8.922 23.745 1.00 69.56 187 TRP A O 1
ATOM 1530 N N . GLU A 1 188 ? 3.207 6.977 23.926 1.00 58.91 188 GLU A N 1
ATOM 1531 C CA . GLU A 1 188 ? 2.534 7.243 25.213 1.00 58.91 188 GLU A CA 1
ATOM 1532 C C . GLU A 1 188 ? 3.426 7.813 26.338 1.00 58.91 188 GLU A C 1
ATOM 1534 O O . GLU A 1 188 ? 3.013 8.792 26.967 1.00 58.91 188 GLU A O 1
ATOM 1539 N N . PRO A 1 189 ? 4.640 7.294 26.625 1.00 56.75 189 PRO A N 1
ATOM 1540 C CA . PRO A 1 189 ? 5.364 7.723 27.825 1.00 56.75 189 PRO A CA 1
ATOM 1541 C C . PRO A 1 189 ? 5.970 9.133 27.749 1.00 56.75 189 PRO A C 1
ATOM 1543 O O . PRO A 1 189 ? 6.320 9.682 28.793 1.00 56.75 189 PRO A O 1
ATOM 1546 N N . VAL A 1 190 ? 6.088 9.728 26.555 1.00 50.72 190 VAL A N 1
ATOM 1547 C CA . VAL A 1 190 ? 6.674 11.071 26.360 1.00 50.72 190 VAL A CA 1
ATOM 1548 C C . VAL A 1 190 ? 5.585 12.135 26.221 1.00 50.72 190 VAL A C 1
ATOM 1550 O O . VAL A 1 190 ? 5.714 13.228 26.763 1.00 50.72 190 VAL A O 1
ATOM 1553 N N . ILE A 1 191 ? 4.472 11.811 25.560 1.00 49.78 191 ILE A N 1
ATOM 1554 C CA . ILE A 1 191 ? 3.412 12.784 25.265 1.00 49.78 191 ILE A CA 1
ATOM 1555 C C . ILE A 1 191 ? 2.486 13.035 26.451 1.00 49.78 191 ILE A C 1
ATOM 1557 O O . ILE A 1 191 ? 2.077 14.170 26.683 1.00 49.78 191 ILE A O 1
ATOM 1561 N N . ILE A 1 192 ? 2.184 12.006 27.241 1.00 50.78 192 ILE A N 1
ATOM 1562 C CA . ILE A 1 192 ? 1.232 12.126 28.354 1.00 50.78 192 ILE A CA 1
ATOM 1563 C C . ILE A 1 192 ? 1.821 12.940 29.520 1.00 50.78 192 ILE A C 1
ATOM 1565 O O . ILE A 1 192 ? 1.066 13.531 30.287 1.00 50.78 192 ILE A O 1
ATOM 1569 N N . LYS A 1 193 ? 3.155 13.008 29.649 1.00 47.66 193 LYS A N 1
ATOM 1570 C CA . LYS A 1 193 ? 3.820 13.691 30.770 1.00 47.66 193 LYS A CA 1
ATOM 1571 C C . LYS A 1 193 ? 4.029 15.198 30.572 1.00 47.66 193 LYS A C 1
ATOM 1573 O O . LYS A 1 193 ? 4.085 15.907 31.567 1.00 47.66 193 LYS A O 1
ATOM 1578 N N . GLU A 1 194 ? 4.108 15.688 29.334 1.00 51.31 194 GLU A N 1
ATOM 1579 C CA . GLU A 1 194 ? 4.554 17.069 29.036 1.00 51.31 194 GLU A CA 1
ATOM 1580 C C . GLU A 1 194 ? 3.559 17.889 28.185 1.00 51.31 194 GLU A C 1
ATOM 1582 O O . GLU A 1 194 ? 3.656 19.114 28.126 1.00 51.31 194 GLU A O 1
ATOM 1587 N N . LEU A 1 195 ? 2.567 17.264 27.531 1.00 51.84 195 LEU A N 1
ATOM 1588 C CA . LEU A 1 195 ? 1.587 17.989 26.707 1.00 51.84 195 LEU A CA 1
ATOM 1589 C C . LEU A 1 195 ? 0.308 18.317 27.482 1.00 51.84 195 LEU A C 1
ATOM 1591 O O . LEU A 1 195 ? -0.271 17.481 28.176 1.00 51.84 195 LEU A O 1
ATOM 1595 N N . ARG A 1 196 ? -0.173 19.556 27.311 1.00 50.84 196 ARG A N 1
ATOM 1596 C CA . ARG A 1 196 ? -1.442 20.041 27.872 1.00 50.84 196 ARG A CA 1
ATOM 1597 C C . ARG A 1 196 ? -2.585 19.143 27.397 1.00 50.84 196 ARG A C 1
ATOM 1599 O O . ARG A 1 196 ? -3.002 19.227 26.244 1.00 50.84 196 ARG A O 1
ATOM 1606 N N . GLN A 1 197 ? -3.100 18.302 28.289 1.00 49.31 197 GLN A N 1
ATOM 1607 C CA . GLN A 1 197 ? -4.232 17.442 27.969 1.00 49.31 197 GLN A CA 1
ATOM 1608 C C . GLN A 1 197 ? -5.505 18.274 27.732 1.00 49.31 197 GLN A C 1
ATOM 1610 O O . GLN A 1 197 ? -5.715 19.296 28.399 1.00 49.31 197 GLN A O 1
ATOM 1615 N N . PRO A 1 198 ? -6.373 17.862 26.791 1.00 50.75 198 PRO A N 1
ATOM 1616 C CA . PRO A 1 198 ? -7.678 18.486 26.620 1.00 50.75 198 PRO A CA 1
ATOM 1617 C C . PRO A 1 198 ? -8.496 18.335 27.912 1.00 50.75 198 PRO A C 1
ATOM 1619 O O . PRO A 1 198 ? -8.519 17.264 28.515 1.00 50.75 198 PRO A O 1
ATOM 1622 N N . LYS A 1 199 ? -9.181 19.412 28.332 1.00 48.41 199 LYS A N 1
ATOM 1623 C CA . LYS A 1 199 ? -9.937 19.497 29.604 1.00 48.41 199 LYS A CA 1
ATOM 1624 C C . LYS A 1 199 ? -10.916 18.333 29.839 1.00 48.41 199 LYS A C 1
ATOM 1626 O O . LYS A 1 199 ? -11.190 18.013 30.987 1.00 48.41 199 LYS A O 1
ATOM 1631 N N . GLN A 1 200 ? -11.385 17.686 28.775 1.00 49.09 200 GLN A N 1
ATOM 1632 C CA . GLN A 1 200 ? -12.365 16.598 28.806 1.00 49.09 200 GLN A CA 1
ATOM 1633 C C . GLN A 1 200 ? -11.824 15.290 29.419 1.00 49.09 200 GLN A C 1
ATOM 1635 O O . GLN A 1 200 ? -12.554 14.592 30.112 1.00 49.09 200 GLN A O 1
ATOM 1640 N N . MET A 1 201 ? -10.517 15.018 29.295 1.00 46.16 201 MET A N 1
ATOM 1641 C CA . MET A 1 201 ? -9.872 13.858 29.941 1.00 46.16 201 MET A CA 1
ATOM 1642 C C . MET A 1 201 ? -9.795 13.998 31.473 1.00 46.16 201 MET A C 1
ATOM 1644 O O . MET A 1 201 ? -9.569 13.018 32.179 1.00 46.16 201 MET A O 1
ATOM 1648 N N . ARG A 1 202 ? -9.971 15.218 32.007 1.00 44.22 202 ARG A N 1
ATOM 1649 C CA . ARG A 1 202 ? -9.963 15.482 33.455 1.00 44.22 202 ARG A CA 1
ATOM 1650 C C . ARG A 1 202 ? -11.301 15.144 34.119 1.00 44.22 202 ARG A C 1
ATOM 1652 O O . ARG A 1 202 ? -11.315 14.876 35.313 1.00 44.22 202 ARG A O 1
ATOM 1659 N N . GLU A 1 203 ? -12.396 15.158 33.361 1.00 44.59 203 GLU A N 1
ATOM 1660 C CA . GLU A 1 203 ? -13.748 14.869 33.864 1.00 44.59 203 GLU A CA 1
ATOM 1661 C C . GLU A 1 203 ? -14.099 13.375 33.723 1.00 44.59 203 GLU A C 1
ATOM 1663 O O . GLU A 1 203 ? -14.753 12.800 34.594 1.00 44.59 203 GLU A O 1
ATOM 1668 N N . GLU A 1 204 ? -13.576 12.691 32.702 1.00 43.84 204 GLU A N 1
ATOM 1669 C CA . GLU A 1 204 ? -13.765 11.239 32.530 1.00 43.84 204 GLU A CA 1
ATOM 1670 C C . GLU A 1 204 ? -12.938 10.385 33.507 1.00 43.84 204 GLU A C 1
ATOM 1672 O O . GLU A 1 204 ? -13.302 9.244 33.779 1.00 43.84 204 GLU A O 1
ATOM 1677 N N . GLY A 1 205 ? -11.904 10.947 34.149 1.00 40.69 205 GLY A N 1
ATOM 1678 C CA . GLY A 1 205 ? -11.200 10.303 35.272 1.00 40.69 205 GLY A CA 1
ATOM 1679 C C . GLY A 1 205 ? -12.078 10.060 36.512 1.00 40.69 205 GLY A C 1
ATOM 1680 O O . GLY A 1 205 ? -11.659 9.364 37.434 1.00 40.69 205 GLY A O 1
ATOM 1681 N N . THR A 1 206 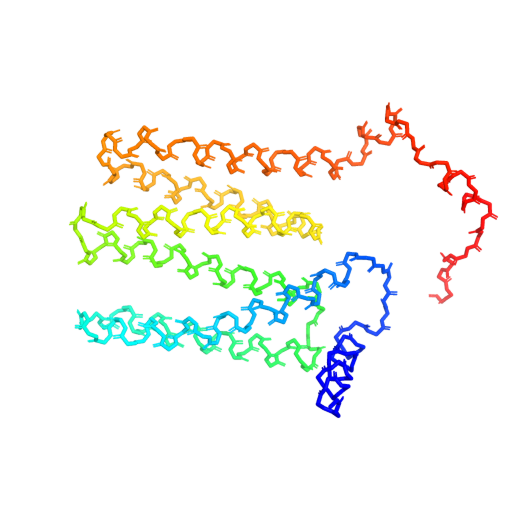? -13.297 10.610 36.527 1.00 40.25 206 THR A N 1
ATOM 1682 C CA . THR A 1 206 ? -14.328 10.368 37.550 1.00 40.25 206 THR A CA 1
ATOM 1683 C C . THR A 1 206 ? -15.505 9.517 37.058 1.00 40.25 206 THR A C 1
ATOM 1685 O O . THR A 1 206 ? -16.367 9.157 37.858 1.00 40.25 206 THR A O 1
ATOM 1688 N N . ALA A 1 207 ? -15.532 9.126 35.780 1.00 36.66 207 ALA A N 1
ATOM 1689 C CA . ALA A 1 207 ? -16.559 8.257 35.213 1.00 36.66 207 ALA A CA 1
ATOM 1690 C C . ALA A 1 207 ? -16.014 6.827 35.050 1.00 36.66 207 ALA A C 1
ATOM 1692 O O . ALA A 1 207 ? -15.564 6.407 33.987 1.00 36.66 207 ALA A O 1
ATOM 1693 N N . HIS A 1 208 ? -16.048 6.064 36.143 1.00 37.19 208 HIS A N 1
ATOM 1694 C CA . HIS A 1 208 ? -15.929 4.608 36.109 1.00 37.19 208 HIS A CA 1
ATOM 1695 C C . HIS A 1 208 ? -16.852 3.991 35.039 1.00 37.19 208 HIS A C 1
ATOM 1697 O O . HIS A 1 208 ? -18.052 4.240 35.080 1.00 37.19 208 HIS A O 1
ATOM 1703 N N . ALA A 1 209 ? -16.310 3.135 34.159 1.00 36.59 209 ALA A N 1
ATOM 1704 C CA . ALA A 1 209 ? -16.769 1.751 33.917 1.00 36.59 209 ALA A CA 1
ATOM 1705 C C . ALA A 1 209 ? -16.333 1.211 32.536 1.00 36.59 209 ALA A C 1
ATOM 1707 O O . ALA A 1 209 ? -17.089 1.193 31.572 1.00 36.59 209 ALA A O 1
ATOM 1708 N N . CYS A 1 210 ? -15.129 0.648 32.468 1.00 32.50 210 CYS A N 1
ATOM 1709 C CA . CYS A 1 210 ? -14.909 -0.594 31.725 1.00 32.50 210 CYS A CA 1
ATOM 1710 C C . CYS A 1 210 ? -14.228 -1.549 32.704 1.00 32.50 210 CYS A C 1
ATOM 17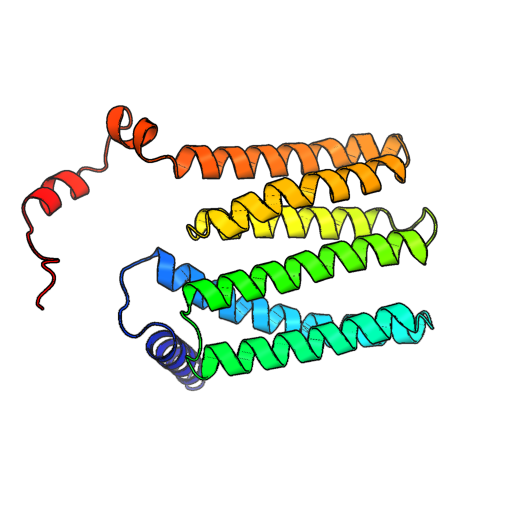12 O O . CYS A 1 210 ? -13.008 -1.683 32.744 1.00 32.50 210 CYS A O 1
ATOM 1714 N N . ARG A 1 211 ? -15.044 -2.119 33.593 1.00 29.05 211 ARG A N 1
ATOM 1715 C CA . ARG A 1 211 ? -14.679 -3.286 34.392 1.00 29.05 211 ARG A CA 1
ATOM 1716 C C . ARG A 1 211 ? -14.884 -4.510 33.490 1.00 29.05 211 ARG A C 1
ATOM 1718 O O . ARG A 1 211 ? -15.927 -4.565 32.840 1.00 29.05 211 ARG A O 1
ATOM 1725 N N . PRO A 1 212 ? -13.947 -5.467 33.425 1.00 43.03 212 PRO A N 1
ATOM 1726 C CA . PRO A 1 212 ? -14.261 -6.767 32.860 1.00 43.03 212 PRO A CA 1
ATOM 1727 C C . PRO A 1 212 ? -15.211 -7.463 33.843 1.00 43.03 212 PRO A C 1
ATOM 1729 O O . PRO A 1 212 ? -14.903 -7.565 35.032 1.00 43.03 212 PRO A O 1
ATOM 1732 N N . GLU A 1 213 ? -16.381 -7.881 33.376 1.00 34.28 213 GLU A N 1
ATOM 1733 C CA . GLU A 1 213 ? -17.156 -8.907 34.070 1.00 34.28 213 GLU A CA 1
ATOM 1734 C C . GLU A 1 213 ? -16.781 -10.265 33.472 1.00 34.28 213 GLU A C 1
ATOM 1736 O O . GLU A 1 213 ? -16.909 -10.453 32.261 1.00 34.28 213 GLU A O 1
ATOM 1741 N N . GLY A 1 214 ? -16.308 -11.178 34.331 1.00 36.25 214 GLY A N 1
ATOM 1742 C CA . GLY A 1 214 ? -15.980 -12.574 34.015 1.00 36.25 214 GLY A CA 1
ATOM 1743 C C . GLY A 1 214 ? -14.501 -12.898 34.103 1.00 36.25 214 GLY A C 1
ATOM 1744 O O . GLY A 1 214 ? -13.870 -12.976 33.029 1.00 36.25 214 GLY A O 1
#

Foldseek 3Di:
DPVVVVVVVVLVVQLCQLCVPDDDDLSVLLSVCVVVLLVVLVVVLVVQCVVCVVLVPVVSNVLSVVLVVQSVVLCVCSSVVVDRSLVSSLSSLVSLLVVLLVVLVVCCVRVPQPVLVSNLVSLLVLLVSLLSCLSSVVVVSSVVSVVVSVVSVVVSLVSHDPVVCVVSVVSVVVSVVSSVVSVVVPPPPPDVPPDDDDPVVVVCVPVDDPDDDD

Secondary structure (DSSP, 8-state):
--HHHHHHHHHHHHHHHH-SS--SHHHHHHHHHHHHHHHHHHHHHHHHHHHHHHTT-HHHHHHHHHHHHHHHHHHHHHHTTSS-HHHHHHHHHHHHHHHHHHHHHHHHHHSTTS-HHHHHHHHHHHHHHHHHHHHTT-HHHHHHHHHHHHHHHHHHHHHS-HHHHHHHHHHHHHHHHHHHHHHHHT-HHHHHHHS---TTHHHHTT----PPP-

Organism: NCBI:txid165179

pLDDT: mean 78.06, std 16.32, range [29.05, 96.38]

Radius of gyration: 20.67 Å; chains: 1; bounding box: 55×37×61 Å